Protein AF-A0A932Y8N2-F1 (afdb_monomer)

Foldseek 3Di:
DDDDDDDDDDDDDDDDDDPPDDPPPPPPPFDPFAKAKEKAAKAAFDQLQDDPNFRQARIFGADALAAPGTEGEPDVVQVVVSVVRHRFIKIFIFTKGKDALVNRCVSRVPDPSSPPDPDRIHIGGHTPDMDTDDQKAKAFDQFDALVAKGKIKIKGFAAAQAKFAFKWKFKDKPPDPDTQDIDTDIGGGRDIDMDIDIGDPPDCVVLQDAWIWMWMWIWTDDRRYIYTYTDTQWTAHNVSGTDGDDD

pLDDT: mean 77.38, std 19.34, range [29.89, 97.12]

Nearest PDB structures (foldseek):
  4kty-assembly2_B  TM=5.211E-01  e=8.694E-03  Homo sapiens
  1f13-assembly1_A  TM=5.441E-01  e=1.409E-02  Homo sapiens
  1ex0-assembly1_A  TM=4.920E-01  e=8.240E-03  Homo sapiens
  1ggt-assembly1_B  TM=4.849E-01  e=1.077E-02  Homo sapiens
  5mhm-assembly1_A  TM=4.877E-01  e=2.409E-02  Homo sapiens

Sequence (247 aa):
MKIKTIFTLFLGILLLNSPFSLPQEATTSLAPPIPITVIGRLKLGDPNIIHQETKISEFSLEGSCNSFNNLYTSNEKIKAQLLSLLGKQVLISGIQKELTLDEVRRGNPGSECLKYLSNIMFSYIEVKKVQPTTFYRVVIPQKVTWNGPIKIRLVLKNPLPRSIRKLQINITSKFYVYSVYKKEINLPARKQTTLPILLELNDPSYAKTDGTSLHISMVGSGKNFQISFHDEIASYSRFGTLKPPKK

Mean predicted aligned error: 11.71 Å

Radius of gyration: 27.83 Å; Cα contacts (8 Å, |Δi|>4): 510; chains: 1; bounding box: 48×81×89 Å

Solvent-accessible surface area (backbone atoms only — not comparable to full-atom values): 14199 Å² total; per-residue (Å²): 135,85,83,88,84,80,89,82,90,84,90,78,91,75,88,76,90,63,88,80,71,69,80,71,77,77,75,74,75,71,72,75,79,41,60,34,36,39,35,25,31,32,38,76,35,56,71,62,42,38,57,93,93,36,54,40,15,51,29,18,38,33,57,73,78,48,62,68,31,25,30,25,63,94,46,67,70,58,48,55,49,52,64,76,37,56,78,32,40,31,40,36,34,27,33,46,45,76,42,50,33,67,61,50,39,71,65,20,79,84,36,70,59,62,71,77,54,87,56,71,58,39,32,30,28,45,54,76,44,78,41,86,50,68,51,63,46,80,48,71,55,86,72,49,60,73,93,47,67,46,64,36,37,42,39,36,33,39,87,41,94,52,58,46,56,63,33,36,40,36,31,36,35,81,85,43,97,55,65,54,37,77,48,72,42,72,45,52,43,66,36,75,49,76,42,84,43,72,36,62,67,93,56,70,84,70,71,75,55,77,69,47,31,37,31,39,35,36,45,30,62,56,94,53,35,41,35,37,38,54,42,72,63,26,32,38,44,89,84,58,38,55,35,71,54,87,128

Secondary structure (DSSP, 8-state):
------------------------------PPPEEEEEEEEEEE--TT-EETTEETTSEEESSSS-TT-EEE-S-HHHHHHHHHTTTSEEEEEEEEEEEEHHHHHHH-TT-HHHHT---SEEEEEEEEEEEE---EEEE--S---TTS-EEEEEEEE--SSSPEEEEEEEEEETTEEEEEEEEEEEE-TT-EEEEEEEE----GGGGGSTT-EEEEEEEEEETTEEEEEEEEEEEE-TTS-EEPPP-

Structure (mmCIF, N/CA/C/O backbone):
data_AF-A0A932Y8N2-F1
#
_entry.id   AF-A0A932Y8N2-F1
#
loop_
_atom_site.group_PDB
_atom_site.id
_atom_site.type_symbol
_atom_site.label_atom_id
_atom_site.label_alt_id
_atom_site.label_comp_id
_atom_site.label_asym_id
_atom_site.label_entity_id
_atom_site.label_seq_id
_atom_site.pdbx_PDB_ins_code
_atom_site.Cartn_x
_atom_site.Cartn_y
_atom_site.Cartn_z
_atom_site.occupancy
_atom_site.B_iso_or_equiv
_atom_site.auth_seq_id
_atom_site.auth_comp_id
_atom_site.auth_asym_id
_atom_site.auth_atom_id
_atom_site.pdbx_PDB_model_num
ATOM 1 N N . MET A 1 1 ? 9.615 66.678 68.625 1.00 34.94 1 MET A N 1
ATOM 2 C CA . MET A 1 1 ? 9.012 66.915 67.295 1.00 34.94 1 MET A CA 1
ATOM 3 C C . MET A 1 1 ? 8.905 65.568 66.580 1.00 34.94 1 MET A C 1
ATOM 5 O O . MET A 1 1 ? 9.935 64.931 66.456 1.00 34.94 1 MET A O 1
ATOM 9 N N . LYS A 1 2 ? 7.676 65.159 66.201 1.00 36.34 2 LYS A N 1
ATOM 10 C CA . LYS A 1 2 ? 7.256 64.028 65.321 1.00 36.34 2 LYS A CA 1
ATOM 11 C C . LYS A 1 2 ? 7.742 62.601 65.708 1.00 36.34 2 LYS A C 1
ATOM 13 O O . LYS A 1 2 ? 8.917 62.304 65.594 1.00 36.34 2 LYS A O 1
ATOM 18 N N . ILE A 1 3 ? 6.905 61.793 66.390 1.00 37.47 3 ILE A N 1
ATOM 19 C CA . ILE A 1 3 ? 5.930 60.775 65.871 1.00 37.47 3 ILE A CA 1
ATOM 20 C C . ILE A 1 3 ? 6.673 59.540 65.315 1.00 37.47 3 ILE A C 1
ATOM 22 O O . ILE A 1 3 ? 7.391 59.672 64.334 1.00 37.47 3 ILE A O 1
ATOM 26 N N . LYS A 1 4 ? 6.718 58.416 66.062 1.00 29.89 4 LYS A N 1
ATOM 27 C CA . LYS A 1 4 ? 5.813 57.224 66.019 1.00 29.89 4 LYS A CA 1
ATOM 28 C C . LYS A 1 4 ? 5.795 56.580 64.610 1.00 29.89 4 LYS A C 1
ATOM 30 O O . LYS A 1 4 ? 5.705 57.279 63.618 1.00 29.89 4 LYS A O 1
ATOM 35 N N . THR A 1 5 ? 5.892 55.263 64.435 1.00 37.78 5 THR A N 1
ATOM 36 C CA . THR A 1 5 ? 4.945 54.277 64.968 1.00 37.78 5 THR A CA 1
ATOM 37 C C . THR A 1 5 ? 5.508 52.861 64.815 1.00 37.78 5 THR A C 1
ATOM 39 O O . THR A 1 5 ? 6.115 52.523 63.803 1.00 37.78 5 THR A O 1
ATOM 42 N N . ILE A 1 6 ? 5.264 52.057 65.846 1.00 42.53 6 ILE A N 1
ATOM 43 C CA . ILE A 1 6 ? 5.515 50.622 65.950 1.00 42.53 6 ILE A CA 1
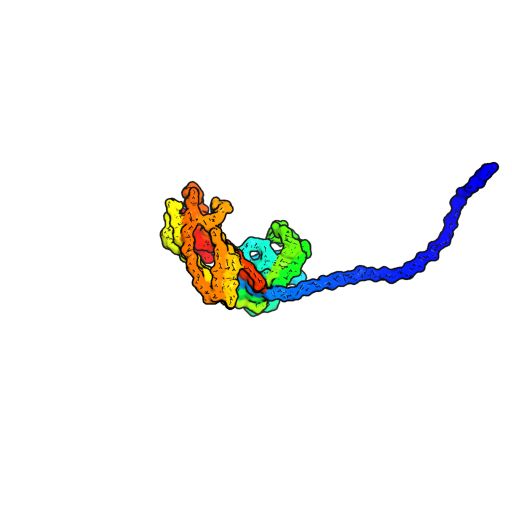ATOM 44 C C . ILE A 1 6 ? 4.346 49.840 65.329 1.00 42.53 6 ILE A C 1
ATOM 46 O O . ILE A 1 6 ? 3.186 50.215 65.475 1.00 42.53 6 ILE A O 1
ATOM 50 N N . PHE A 1 7 ? 4.703 48.737 64.673 1.00 35.62 7 PHE A N 1
ATOM 51 C CA . PHE A 1 7 ? 3.929 47.519 64.407 1.00 35.62 7 PHE A CA 1
ATOM 52 C C . PHE A 1 7 ? 2.748 47.255 65.359 1.00 35.62 7 PHE A C 1
ATOM 54 O O . PHE A 1 7 ? 2.977 47.099 66.553 1.00 35.62 7 PHE A O 1
ATOM 61 N N . THR A 1 8 ? 1.542 46.979 64.846 1.00 35.84 8 THR A N 1
ATOM 62 C CA . THR A 1 8 ? 0.806 45.769 65.269 1.00 35.84 8 THR A CA 1
ATOM 63 C C . THR A 1 8 ? -0.245 45.316 64.250 1.00 35.84 8 THR A C 1
ATOM 65 O O . THR A 1 8 ? -1.031 46.091 63.717 1.00 35.84 8 THR A O 1
ATOM 68 N N . LEU A 1 9 ? -0.187 44.006 64.039 1.00 33.56 9 LEU A N 1
ATOM 69 C CA . LEU A 1 9 ? -1.107 43.023 63.476 1.00 33.56 9 LEU A CA 1
ATOM 70 C C . LEU A 1 9 ? -2.573 43.173 63.950 1.00 33.56 9 LEU A C 1
ATOM 72 O O . LEU A 1 9 ? -2.783 43.337 65.147 1.00 33.56 9 LEU A O 1
ATOM 76 N N . PHE A 1 10 ? -3.565 43.025 63.057 1.00 33.34 10 PHE A N 1
ATOM 77 C CA . PHE A 1 10 ? -4.525 41.897 63.043 1.00 33.34 10 PHE A CA 1
ATOM 78 C C . PHE A 1 10 ? -5.702 42.081 62.05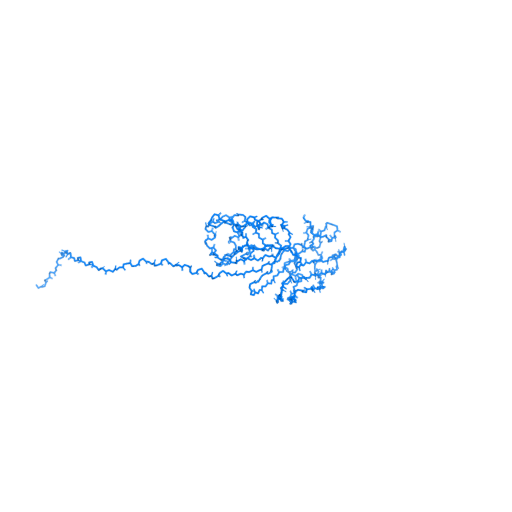6 1.00 33.34 10 PHE A C 1
ATOM 80 O O . PHE A 1 10 ? -6.291 43.148 61.951 1.00 33.34 10 PHE A O 1
ATOM 87 N N . LEU A 1 11 ? -6.052 40.944 61.438 1.00 32.25 11 LEU A N 1
ATOM 88 C CA . LEU A 1 11 ? -7.381 40.452 61.042 1.00 32.25 11 LEU A CA 1
ATOM 89 C C . LEU A 1 11 ? -8.264 41.265 60.074 1.00 32.25 11 LEU A C 1
ATOM 91 O O . LEU A 1 11 ? -8.886 42.260 60.424 1.00 32.25 11 LEU A O 1
ATOM 95 N N . GLY A 1 12 ? -8.463 40.686 58.890 1.00 30.09 12 GLY A N 1
ATOM 96 C CA . GLY A 1 12 ? -9.544 41.027 57.971 1.00 30.09 12 GLY A CA 1
ATOM 97 C C . GLY A 1 12 ? -9.818 39.863 57.026 1.00 30.09 12 GLY A C 1
ATOM 98 O O . GLY A 1 12 ? -9.272 39.806 55.930 1.00 30.09 12 GLY A O 1
ATOM 99 N N . ILE A 1 13 ? -10.627 38.909 57.488 1.00 42.84 13 ILE A N 1
ATOM 100 C CA . ILE A 1 13 ? -11.236 37.859 56.666 1.00 42.84 13 ILE A CA 1
ATOM 101 C C . ILE A 1 13 ? -12.169 38.543 55.663 1.00 42.84 13 ILE A C 1
ATOM 103 O O . ILE A 1 13 ? -13.119 39.209 56.064 1.00 42.84 13 ILE A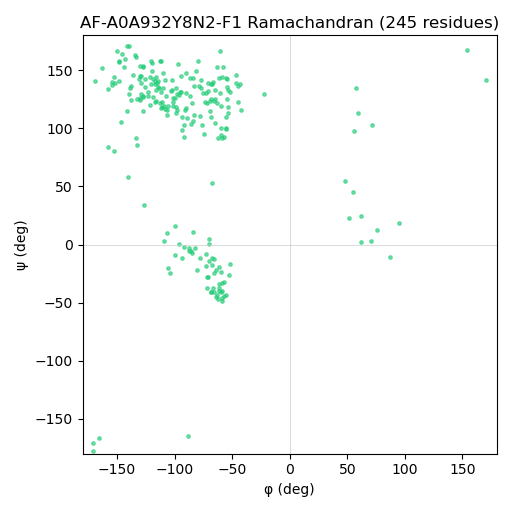 O 1
ATOM 107 N N . LEU A 1 14 ? -11.931 38.340 54.369 1.00 37.59 14 LEU A N 1
ATOM 108 C CA . LEU A 1 14 ? -12.915 38.595 53.319 1.00 37.59 14 LEU A CA 1
ATOM 109 C C . LEU A 1 14 ? -12.925 37.395 52.373 1.00 37.59 14 LEU A C 1
ATOM 111 O O . LEU A 1 14 ? -12.142 37.280 51.434 1.00 37.59 14 LEU A O 1
ATOM 115 N N . LEU A 1 15 ? -13.826 36.470 52.706 1.00 37.41 15 LEU A N 1
ATOM 116 C CA . LEU A 1 15 ? -14.337 35.420 51.839 1.00 37.41 15 LEU A CA 1
ATOM 117 C C . LEU A 1 15 ? -15.013 36.082 50.632 1.00 37.41 15 LEU A C 1
ATOM 119 O O . LEU A 1 15 ? -16.149 36.544 50.720 1.00 37.41 15 LEU A O 1
ATOM 123 N N . LEU A 1 16 ? -14.312 36.128 49.503 1.00 39.03 16 LEU A N 1
ATOM 124 C CA . LEU A 1 16 ? -14.936 36.355 48.207 1.00 39.03 16 LEU A CA 1
ATOM 125 C C . LEU A 1 16 ? -15.412 35.004 47.674 1.00 39.03 16 LEU A C 1
ATOM 127 O O . LEU A 1 16 ? -14.628 34.180 47.212 1.00 39.03 16 LEU A O 1
ATOM 131 N N . ASN A 1 17 ? -16.725 34.806 47.773 1.00 40.25 17 ASN A N 1
ATOM 132 C CA . ASN A 1 17 ? -17.484 33.820 47.019 1.00 40.25 17 ASN A CA 1
ATOM 133 C C . ASN A 1 17 ? -17.317 34.095 45.519 1.00 40.25 17 ASN A C 1
ATOM 135 O O . ASN A 1 17 ? -18.086 34.849 44.926 1.00 40.25 17 ASN A O 1
ATOM 139 N N . SER A 1 18 ? -16.326 33.474 44.894 1.00 41.81 18 SER A N 1
ATOM 140 C CA . SER A 1 18 ? -16.331 33.226 43.459 1.00 41.81 18 SER A CA 1
ATOM 141 C C . SER A 1 18 ? -16.485 31.718 43.259 1.00 41.81 18 SER A C 1
ATOM 143 O O . SER A 1 18 ? -15.685 30.950 43.797 1.00 41.81 18 SER A O 1
ATOM 145 N N . PRO A 1 19 ? -17.513 31.241 42.532 1.00 39.59 19 PRO A N 1
ATOM 146 C CA . PRO A 1 19 ? -17.545 29.847 42.135 1.00 39.59 19 PRO A CA 1
ATOM 147 C C . PRO A 1 19 ? -16.366 29.631 41.190 1.00 39.59 19 PRO A C 1
ATOM 149 O O . PRO A 1 19 ? -16.375 30.063 40.035 1.00 39.59 19 PRO A O 1
ATOM 152 N N . PHE A 1 20 ? -15.326 28.992 41.718 1.00 39.47 20 PHE A N 1
ATOM 153 C CA . PHE A 1 20 ? -14.233 28.441 40.941 1.00 39.47 20 PHE A CA 1
ATOM 154 C C . PHE A 1 20 ? -14.850 27.367 40.044 1.00 39.47 20 PHE A C 1
ATOM 156 O O . PHE A 1 20 ? -15.060 26.225 40.448 1.00 39.47 20 PHE A O 1
ATOM 163 N N . SER A 1 21 ? -15.250 27.773 38.842 1.00 41.31 21 SER A N 1
ATOM 164 C CA . SER A 1 21 ? -15.656 26.836 37.809 1.00 41.31 21 SER A CA 1
ATOM 165 C C . SER A 1 21 ? -14.385 26.106 37.406 1.00 41.31 21 SER A C 1
ATOM 167 O O . SER A 1 21 ? -13.473 26.715 36.845 1.00 41.31 21 SER A O 1
ATOM 169 N N . LEU A 1 22 ? -14.300 24.822 37.764 1.00 41.53 22 LEU A N 1
ATOM 170 C CA . LEU A 1 22 ? -13.319 23.905 37.194 1.00 41.53 22 LEU A CA 1
ATOM 171 C C . LEU A 1 22 ? -13.299 24.128 35.674 1.00 41.53 22 LEU A C 1
ATOM 173 O O . LEU A 1 22 ? -14.379 24.283 35.092 1.00 41.53 22 LEU A O 1
ATOM 177 N N . PRO A 1 23 ? -12.122 24.179 35.023 1.00 39.00 23 PRO A N 1
ATOM 178 C CA . PRO A 1 23 ? -12.085 24.228 33.572 1.00 39.00 23 PRO A CA 1
ATOM 179 C C . PRO A 1 23 ? -12.916 23.052 33.066 1.00 39.00 23 PRO A C 1
ATOM 181 O O . PRO A 1 23 ? -12.625 21.903 33.403 1.00 39.00 23 PRO A O 1
ATOM 184 N N . GLN A 1 24 ? -13.991 23.365 32.334 1.00 39.47 24 GLN A N 1
ATOM 185 C CA . GLN A 1 24 ? -14.768 22.378 31.600 1.00 39.47 24 GLN A CA 1
ATOM 186 C C . GLN A 1 24 ? -13.764 21.479 30.894 1.00 39.47 24 GLN A C 1
ATOM 188 O O . GLN A 1 24 ? -12.915 21.982 30.150 1.00 39.47 24 GLN A O 1
ATOM 193 N N . GLU A 1 25 ? -13.837 20.174 31.169 1.00 40.97 25 GLU A N 1
ATOM 194 C CA . GLU A 1 25 ? -13.205 19.174 30.327 1.00 40.97 25 GLU A CA 1
ATOM 195 C C . GLU A 1 25 ? -13.492 19.597 28.896 1.00 40.97 25 GLU A C 1
ATOM 197 O O . GLU A 1 25 ? -14.653 19.713 28.493 1.00 40.97 25 GLU A O 1
ATOM 202 N N . ALA A 1 26 ? -12.433 19.935 28.163 1.00 36.50 26 ALA A N 1
ATOM 203 C CA . ALA A 1 26 ? -12.537 20.147 26.744 1.00 36.50 26 ALA A CA 1
ATOM 204 C C . ALA A 1 26 ? -13.030 18.814 26.191 1.00 36.50 26 ALA A C 1
ATOM 206 O O . ALA A 1 26 ? -12.240 17.896 25.969 1.00 36.50 26 ALA A O 1
ATOM 207 N N . THR A 1 27 ? -14.349 18.686 26.031 1.00 36.53 27 THR A N 1
ATOM 208 C CA . THR A 1 27 ? -14.963 17.665 25.205 1.00 36.53 27 THR A CA 1
ATOM 209 C C . THR A 1 27 ? -14.309 17.859 23.861 1.00 36.53 27 THR A C 1
ATOM 211 O O . THR A 1 27 ? -14.607 18.807 23.132 1.00 36.53 27 THR A O 1
ATOM 214 N N . THR A 1 28 ? -13.317 17.015 23.605 1.00 40.78 28 THR A N 1
ATOM 215 C CA . THR A 1 28 ? -12.648 16.882 22.331 1.00 40.78 28 THR A CA 1
ATOM 216 C C . THR A 1 28 ? -13.777 16.602 21.366 1.00 40.78 28 THR A C 1
ATOM 218 O O . THR A 1 28 ? -14.346 15.514 21.348 1.00 40.78 28 THR A O 1
ATOM 221 N N . SER A 1 29 ? -14.189 17.642 20.643 1.00 36.44 29 SER A N 1
ATOM 222 C CA . SER A 1 29 ? -15.102 17.533 19.521 1.00 36.44 29 SER A CA 1
ATOM 223 C C . SER A 1 29 ? -14.431 16.568 18.554 1.00 36.44 29 SER A C 1
ATOM 225 O O . SER A 1 29 ? -13.571 16.974 17.772 1.00 36.44 29 SER A O 1
ATOM 227 N N . LEU A 1 30 ? -14.760 15.281 18.679 1.00 54.56 30 LEU A N 1
ATOM 228 C CA . LEU A 1 30 ? -14.283 14.221 17.812 1.00 54.56 30 LEU A CA 1
ATOM 229 C C . LEU A 1 30 ? -14.657 14.651 16.402 1.00 54.56 30 LEU A C 1
ATOM 231 O O . LEU A 1 30 ? -15.840 14.726 16.061 1.00 54.56 30 LEU A O 1
ATOM 235 N N . ALA A 1 31 ? -13.646 15.010 15.611 1.00 58.47 31 ALA A N 1
ATOM 236 C CA . ALA A 1 31 ? -13.833 15.306 14.205 1.00 58.47 31 ALA A CA 1
ATOM 237 C C . ALA A 1 31 ? -14.692 14.188 13.586 1.00 58.47 31 ALA A C 1
ATOM 239 O O . ALA A 1 31 ? -14.520 13.015 13.946 1.00 58.47 31 ALA A O 1
ATOM 240 N N . PRO A 1 32 ? -15.650 14.525 12.706 1.00 67.88 32 PRO A N 1
ATOM 241 C CA . PRO A 1 32 ? -16.559 13.534 12.156 1.00 67.88 32 PRO A CA 1
ATOM 242 C C . PRO A 1 32 ? -15.759 12.390 11.518 1.00 67.88 32 PRO A C 1
ATOM 244 O O . PRO A 1 32 ? -14.723 12.649 10.897 1.00 67.88 32 PRO A O 1
ATOM 247 N N . PRO A 1 33 ? -16.217 11.132 11.648 1.00 77.38 33 PRO A N 1
ATOM 248 C CA . PRO A 1 33 ? -15.509 9.983 11.102 1.00 77.38 33 PRO A CA 1
ATOM 249 C C . PRO A 1 33 ? -15.249 10.197 9.611 1.00 77.38 33 PRO A C 1
ATOM 251 O O . PRO A 1 33 ? -16.178 10.445 8.843 1.00 77.38 33 PRO A O 1
ATOM 254 N N . ILE A 1 34 ? -13.985 10.101 9.198 1.00 86.31 34 ILE A N 1
ATOM 255 C CA . ILE A 1 34 ? -13.580 10.355 7.815 1.00 86.31 34 ILE A CA 1
ATOM 256 C C . ILE A 1 34 ? -13.614 9.016 7.068 1.00 86.31 34 ILE A C 1
ATOM 258 O O . ILE A 1 34 ? -12.711 8.194 7.250 1.00 86.31 34 ILE A O 1
ATOM 262 N N . PRO A 1 35 ? -14.637 8.730 6.238 1.00 92.44 35 PRO A N 1
ATOM 263 C CA . PRO A 1 35 ? -14.639 7.509 5.449 1.00 92.44 35 PRO A CA 1
ATOM 264 C C . PRO A 1 35 ? -13.487 7.562 4.448 1.00 92.44 35 PRO A C 1
ATOM 266 O O . PRO A 1 35 ? -13.317 8.551 3.733 1.00 92.44 35 PRO A O 1
ATOM 269 N N . ILE A 1 36 ? -12.720 6.483 4.354 1.00 92.69 36 ILE A N 1
ATOM 270 C CA . ILE A 1 36 ? -11.577 6.395 3.448 1.00 92.69 36 ILE A CA 1
ATOM 271 C C . ILE A 1 36 ? -11.550 5.051 2.731 1.00 92.69 36 ILE A C 1
ATOM 273 O O . ILE A 1 36 ? -11.938 4.013 3.269 1.00 92.69 36 ILE A O 1
ATOM 277 N N . THR A 1 37 ? -11.096 5.074 1.479 1.00 93.25 37 THR A N 1
ATOM 278 C CA . THR A 1 37 ? -10.709 3.868 0.743 1.00 93.25 37 THR A CA 1
ATOM 279 C C . THR A 1 37 ? -9.229 3.916 0.413 1.00 93.25 37 THR A C 1
ATOM 281 O O . THR A 1 37 ? -8.779 4.841 -0.259 1.00 93.25 37 THR A O 1
ATOM 284 N N . VAL A 1 38 ? -8.478 2.911 0.839 1.00 92.81 38 VAL A N 1
ATOM 285 C CA . VAL A 1 38 ? -7.044 2.813 0.578 1.00 92.81 38 VAL A CA 1
ATOM 286 C C . VAL A 1 38 ? -6.726 1.600 -0.282 1.00 92.81 38 VAL A C 1
ATOM 288 O O . VAL A 1 38 ? -7.376 0.558 -0.186 1.00 92.81 38 VAL A O 1
ATOM 291 N N . ILE A 1 39 ? -5.740 1.753 -1.158 1.00 93.81 39 ILE A N 1
ATOM 292 C CA . ILE A 1 39 ? -5.225 0.683 -2.008 1.00 93.81 39 ILE A CA 1
ATOM 293 C C . ILE A 1 39 ? -3.729 0.552 -1.740 1.00 93.81 39 ILE A C 1
ATOM 295 O O . ILE A 1 39 ? -2.997 1.537 -1.834 1.00 93.81 39 ILE A O 1
ATOM 299 N N . GLY A 1 40 ? -3.281 -0.660 -1.437 1.00 93.19 40 GLY A N 1
ATOM 300 C CA . GLY A 1 40 ? -1.875 -0.949 -1.172 1.00 93.19 40 GLY A CA 1
ATOM 301 C C . GLY A 1 40 ? -1.615 -2.445 -1.082 1.00 93.19 40 GLY A C 1
ATOM 302 O O . GLY A 1 40 ? -2.531 -3.252 -1.279 1.00 93.19 40 GLY A O 1
ATOM 303 N N . ARG A 1 41 ? -0.372 -2.834 -0.795 1.00 92.62 41 ARG A N 1
ATOM 304 C CA . ARG A 1 41 ? -0.044 -4.223 -0.455 1.00 92.62 41 ARG A CA 1
ATOM 305 C C . ARG A 1 41 ? -0.158 -4.427 1.045 1.00 92.62 41 ARG A C 1
ATOM 307 O O . ARG A 1 41 ? 0.377 -3.638 1.809 1.00 92.62 41 ARG A O 1
ATOM 314 N N . LEU A 1 42 ? -0.860 -5.469 1.467 1.00 93.50 42 LEU A N 1
ATOM 315 C CA . LEU A 1 42 ? -1.045 -5.761 2.882 1.00 93.50 42 LEU A CA 1
ATOM 316 C C . LEU A 1 42 ? 0.197 -6.440 3.470 1.00 93.50 42 LEU A C 1
ATOM 318 O O . LEU A 1 42 ? 0.723 -7.384 2.879 1.00 93.50 42 LEU A O 1
ATOM 322 N N . LYS A 1 43 ? 0.619 -6.014 4.657 1.00 91.62 43 LYS A N 1
ATOM 323 C CA . LYS A 1 43 ? 1.672 -6.638 5.465 1.00 91.62 43 LYS A CA 1
ATOM 324 C C . LYS A 1 43 ? 1.278 -6.635 6.947 1.00 91.62 43 LYS A C 1
ATOM 326 O O . LYS A 1 43 ? 0.294 -6.002 7.337 1.00 91.62 43 LYS A O 1
ATOM 331 N N . LEU A 1 44 ? 2.053 -7.333 7.771 1.00 90.31 44 LEU A N 1
ATOM 332 C CA . LEU A 1 44 ? 1.986 -7.154 9.222 1.00 90.31 44 LEU A CA 1
ATOM 333 C C . LEU A 1 44 ? 2.490 -5.746 9.575 1.00 90.31 44 LEU A C 1
ATOM 335 O O . LEU A 1 44 ? 3.409 -5.236 8.928 1.00 90.31 44 LEU A O 1
ATOM 339 N N . GLY A 1 45 ? 1.828 -5.083 10.521 1.00 85.88 45 GLY A N 1
ATOM 340 C CA . GLY A 1 45 ? 2.257 -3.775 11.023 1.00 85.88 45 GLY A CA 1
ATOM 341 C C . GLY A 1 45 ? 3.233 -3.891 12.193 1.00 85.88 45 GLY A C 1
ATOM 342 O O . GLY A 1 45 ? 3.817 -4.953 12.411 1.00 85.88 45 GLY A O 1
ATOM 343 N N . ASP A 1 46 ? 3.436 -2.787 12.915 1.00 82.88 46 ASP A N 1
ATOM 344 C CA . ASP A 1 46 ? 4.218 -2.790 14.155 1.00 82.88 46 ASP A CA 1
ATOM 345 C C . ASP A 1 46 ? 3.294 -3.210 15.312 1.00 82.88 46 ASP A C 1
ATOM 347 O O . ASP A 1 46 ? 2.454 -2.415 15.751 1.00 82.88 46 ASP A O 1
ATOM 351 N N . PRO A 1 47 ? 3.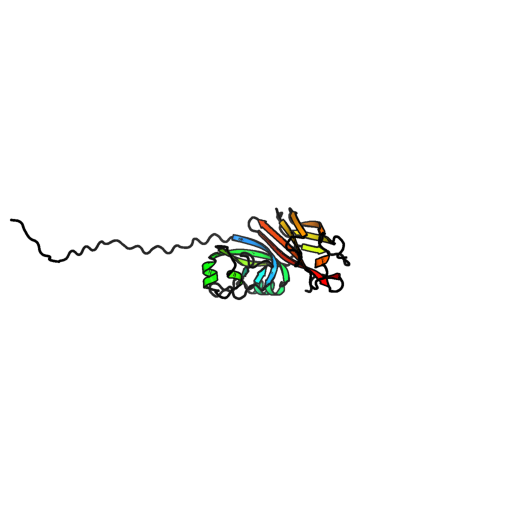420 -4.445 15.837 1.00 74.12 47 PRO A N 1
ATOM 352 C CA . PRO A 1 47 ? 2.517 -4.944 16.869 1.00 74.12 47 PRO A CA 1
ATOM 353 C C . PRO A 1 47 ? 2.640 -4.177 18.191 1.00 74.12 47 PRO A C 1
ATOM 355 O O . PRO A 1 47 ? 1.783 -4.346 19.059 1.00 74.12 47 PRO A O 1
ATOM 358 N N . ASN A 1 48 ? 3.680 -3.352 18.349 1.00 80.38 48 ASN A N 1
ATOM 359 C CA . ASN A 1 48 ? 3.927 -2.570 19.554 1.00 80.38 48 ASN A CA 1
ATOM 360 C C . ASN A 1 48 ? 3.132 -1.268 19.603 1.00 80.38 48 ASN A C 1
ATOM 362 O O . ASN A 1 48 ? 3.264 -0.557 20.587 1.00 80.38 48 ASN A O 1
ATOM 366 N N . ILE A 1 49 ? 2.353 -0.918 18.573 1.00 87.12 49 ILE A N 1
ATOM 367 C CA . ILE A 1 49 ? 1.517 0.288 18.596 1.00 87.12 49 ILE A CA 1
ATOM 368 C C . ILE A 1 49 ? 0.112 -0.081 19.084 1.00 87.12 49 ILE A C 1
ATOM 370 O O . ILE A 1 49 ? -0.741 -0.564 18.329 1.00 87.12 49 ILE A O 1
ATOM 374 N N . ILE A 1 50 ? -0.115 0.174 20.369 1.00 87.00 50 ILE A N 1
ATOM 375 C CA . ILE A 1 50 ? -1.338 -0.095 21.118 1.00 87.00 50 ILE A CA 1
ATOM 376 C C . ILE A 1 50 ? -1.936 1.233 21.600 1.00 87.00 50 ILE A C 1
ATOM 378 O O . ILE A 1 50 ? -1.230 2.150 22.013 1.00 87.00 50 ILE A O 1
ATOM 382 N N . HIS A 1 51 ? -3.257 1.356 21.560 1.00 87.31 51 HIS A N 1
ATOM 383 C CA . HIS A 1 51 ? -3.980 2.490 22.128 1.00 87.31 51 HIS A CA 1
ATOM 384 C C . HIS A 1 51 ? -5.224 1.970 22.843 1.00 87.31 51 HIS A C 1
ATOM 386 O O . HIS A 1 51 ? -5.999 1.247 22.226 1.00 87.31 51 HIS A O 1
ATOM 392 N N . GLN A 1 52 ? -5.397 2.297 24.130 1.00 85.62 52 GLN A N 1
ATOM 393 C CA . GLN A 1 52 ? -6.502 1.779 24.957 1.00 85.62 52 GLN A CA 1
ATOM 394 C C . GLN A 1 52 ? -6.645 0.247 24.825 1.00 85.62 52 GLN A C 1
ATOM 396 O O . GLN A 1 52 ? -7.677 -0.258 24.392 1.00 85.62 52 GLN A O 1
ATOM 401 N N . GLU A 1 53 ? -5.547 -0.482 25.074 1.00 83.50 53 GLU A N 1
ATOM 402 C CA . GLU A 1 53 ? -5.453 -1.956 24.966 1.00 83.50 53 GLU A CA 1
ATOM 403 C C . GLU A 1 53 ? -5.694 -2.535 23.557 1.00 83.50 53 GLU A C 1
ATOM 405 O O . GLU A 1 53 ? -5.608 -3.742 23.331 1.00 83.50 53 GLU A O 1
ATOM 410 N N . THR A 1 54 ? -5.918 -1.675 22.566 1.00 84.12 54 THR A N 1
ATOM 411 C CA . THR A 1 54 ? -6.239 -2.060 21.197 1.00 84.12 54 THR A CA 1
ATOM 412 C C . THR A 1 54 ? -5.006 -1.978 20.304 1.00 84.12 54 THR A C 1
ATOM 414 O O . THR A 1 54 ? -4.375 -0.926 20.198 1.00 84.12 54 THR A O 1
ATOM 417 N N . LYS A 1 55 ? -4.672 -3.067 19.600 1.00 86.62 55 LYS A N 1
ATOM 418 C CA . LYS A 1 55 ? -3.574 -3.100 18.618 1.00 86.62 55 LYS A CA 1
ATOM 419 C C . LYS A 1 55 ? -3.979 -2.371 17.334 1.00 86.62 55 LYS A C 1
ATOM 421 O O . LYS A 1 55 ? -4.598 -2.957 16.448 1.00 86.62 55 LYS A O 1
ATOM 426 N N . ILE A 1 56 ? -3.629 -1.090 17.222 1.00 87.56 56 ILE A N 1
ATOM 427 C CA . ILE A 1 56 ? -4.044 -0.243 16.089 1.00 87.56 56 ILE A CA 1
ATOM 428 C C . ILE A 1 56 ? -3.129 -0.344 14.854 1.00 87.56 56 ILE A C 1
ATOM 430 O O . ILE A 1 56 ? -3.459 0.203 13.802 1.00 87.56 56 ILE A O 1
ATOM 434 N N . SER A 1 57 ? -1.998 -1.050 14.968 1.00 86.12 57 SER A N 1
ATOM 435 C CA . SER A 1 57 ? -1.060 -1.349 13.870 1.00 86.12 57 SER A CA 1
ATOM 436 C C . SER A 1 57 ? -0.769 -2.854 13.752 1.00 86.12 57 SER A C 1
ATOM 438 O O . SER A 1 57 ? 0.326 -3.273 13.400 1.00 86.12 57 SER A O 1
ATOM 440 N N . GLU A 1 58 ? -1.746 -3.720 14.042 1.00 87.44 58 GLU A N 1
ATOM 441 C CA . GLU A 1 58 ? -1.563 -5.168 13.824 1.00 87.44 58 GLU A CA 1
ATOM 442 C C . GLU A 1 58 ? -1.318 -5.488 12.337 1.00 87.44 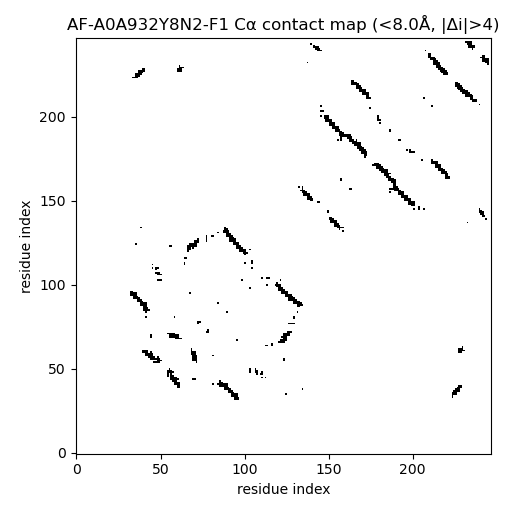58 GLU A C 1
ATOM 444 O O . GLU A 1 58 ? -0.479 -6.322 11.989 1.00 87.44 58 GLU A O 1
ATOM 449 N N . PHE A 1 59 ? -1.995 -4.764 11.444 1.00 92.25 59 PHE A N 1
ATOM 450 C CA . PHE A 1 59 ? -1.765 -4.824 10.005 1.00 92.25 59 PHE A CA 1
ATOM 451 C C . PHE A 1 59 ? -1.349 -3.456 9.482 1.00 92.25 59 PHE A C 1
ATOM 453 O O . PHE A 1 59 ? -1.698 -2.416 10.048 1.00 92.25 59 PHE A O 1
ATOM 460 N N . SER A 1 60 ? -0.648 -3.452 8.352 1.00 90.94 60 SER A N 1
ATOM 461 C CA . SER A 1 60 ? -0.356 -2.216 7.645 1.00 90.94 60 SER A CA 1
ATOM 462 C C . SER A 1 60 ? -0.329 -2.374 6.130 1.00 90.94 60 SER A C 1
ATOM 464 O O . SER A 1 60 ? -0.262 -3.483 5.597 1.00 90.94 60 SER A O 1
ATOM 466 N N . LEU A 1 61 ? -0.399 -1.252 5.420 1.00 88.81 61 LEU A N 1
ATOM 467 C CA . LEU A 1 61 ? -0.078 -1.198 4.000 1.00 88.81 61 LEU A CA 1
ATOM 468 C C . LEU A 1 61 ? 1.422 -0.969 3.786 1.00 88.81 61 LEU A C 1
ATOM 470 O O . LEU A 1 61 ? 2.081 -0.256 4.544 1.00 88.81 61 LEU A O 1
ATOM 474 N N . GLU A 1 62 ? 1.974 -1.601 2.753 1.00 77.31 62 GLU A N 1
ATOM 475 C CA . GLU A 1 62 ? 3.370 -1.472 2.355 1.00 77.31 62 GLU A CA 1
ATOM 476 C C . GLU A 1 62 ? 3.700 -0.016 1.983 1.00 77.31 62 GLU A C 1
ATOM 478 O O . GLU A 1 62 ? 2.969 0.670 1.263 1.00 77.31 62 GLU A O 1
ATOM 483 N N . GLY A 1 63 ? 4.790 0.473 2.563 1.00 64.31 63 GLY A N 1
ATOM 484 C CA . GLY A 1 63 ? 5.126 1.886 2.672 1.00 64.31 63 GLY A CA 1
ATOM 485 C C . GLY A 1 63 ? 6.027 2.120 3.884 1.00 64.31 63 GLY A C 1
ATOM 486 O O . GLY A 1 63 ? 6.196 1.224 4.726 1.00 64.31 63 GLY A O 1
ATOM 487 N N . SER A 1 64 ? 6.616 3.315 3.961 1.00 53.50 64 SER A N 1
ATOM 488 C CA . SER A 1 64 ? 7.327 3.782 5.153 1.00 53.50 64 SER A CA 1
ATOM 489 C C . SER A 1 64 ? 6.377 3.846 6.354 1.00 53.50 64 SER A C 1
ATOM 491 O O . SER A 1 64 ? 5.154 3.755 6.194 1.00 53.50 64 SER A O 1
ATOM 493 N N . CYS A 1 65 ? 6.946 3.986 7.554 1.00 54.97 65 CYS A N 1
ATOM 494 C CA . CYS A 1 65 ? 6.232 4.119 8.827 1.00 54.97 65 CYS A CA 1
ATOM 495 C C . CYS A 1 65 ? 5.450 5.439 8.926 1.00 54.97 65 CYS A C 1
ATOM 497 O O . CYS A 1 65 ? 5.622 6.211 9.854 1.00 54.97 65 CYS A O 1
ATOM 499 N N . ASN A 1 66 ? 4.617 5.732 7.934 1.00 61.19 66 ASN A N 1
ATOM 500 C CA . ASN A 1 66 ? 3.811 6.930 7.866 1.00 61.19 66 ASN A CA 1
ATOM 501 C C . ASN A 1 66 ? 2.461 6.658 8.533 1.00 61.19 66 ASN A C 1
ATOM 503 O O . ASN A 1 66 ? 1.899 5.559 8.438 1.00 61.19 66 ASN A O 1
ATOM 507 N N . SER A 1 67 ? 1.907 7.702 9.147 1.00 57.41 67 SER A N 1
ATOM 508 C CA . SER A 1 67 ? 0.474 7.805 9.411 1.00 57.41 67 SER A CA 1
ATOM 509 C C . SER A 1 67 ? -0.305 7.427 8.137 1.00 57.41 67 SER A C 1
ATOM 511 O O . SER A 1 67 ? 0.187 7.656 7.036 1.00 57.41 67 SER A O 1
ATOM 513 N N . PHE A 1 68 ? -1.479 6.802 8.267 1.00 60.22 68 PHE A N 1
ATOM 514 C CA . PHE A 1 68 ? -2.345 6.279 7.180 1.00 60.22 68 PHE A CA 1
ATOM 515 C C . PHE A 1 68 ? -2.082 4.855 6.671 1.00 60.22 68 PHE A C 1
ATOM 517 O O . PHE A 1 68 ? -2.943 4.308 5.983 1.00 60.22 68 PHE A O 1
ATOM 524 N N . ASN A 1 69 ? -0.974 4.210 7.043 1.00 80.12 69 ASN A N 1
ATOM 525 C CA . ASN A 1 69 ? -0.746 2.809 6.668 1.00 80.12 69 ASN A CA 1
ATOM 526 C C . ASN A 1 69 ? -1.204 1.810 7.733 1.00 80.12 69 ASN A C 1
ATOM 528 O O . ASN A 1 69 ? -1.278 0.630 7.424 1.00 80.12 69 ASN A O 1
ATOM 532 N N . ASN A 1 70 ? -1.521 2.257 8.950 1.00 89.62 70 ASN A N 1
ATOM 533 C CA . ASN A 1 70 ? -1.885 1.391 10.075 1.00 89.62 70 ASN A CA 1
ATOM 534 C C . ASN A 1 70 ? -3.364 1.004 10.034 1.00 89.62 70 ASN A C 1
ATOM 536 O O . ASN A 1 70 ? -4.229 1.850 9.786 1.00 89.62 70 ASN A O 1
ATOM 540 N N . LEU A 1 71 ? -3.649 -0.270 10.284 1.00 91.75 71 LEU A N 1
ATOM 541 C CA . LEU A 1 71 ? -4.975 -0.852 10.137 1.00 91.75 71 LEU A CA 1
ATOM 542 C C . LEU A 1 71 ? -5.412 -1.530 11.435 1.00 91.75 71 LEU A C 1
ATOM 544 O O . LEU A 1 71 ? -4.680 -2.324 12.028 1.00 91.75 71 LEU A O 1
ATOM 548 N N . TYR A 1 72 ? -6.662 -1.276 11.797 1.00 92.44 72 TYR A N 1
ATOM 549 C CA . TYR A 1 72 ? -7.332 -1.843 12.954 1.00 92.44 72 TYR A CA 1
ATOM 550 C C . TYR A 1 72 ? -8.695 -2.411 12.557 1.00 92.44 72 TYR A C 1
ATOM 552 O O . TYR A 1 72 ? -9.392 -1.839 11.723 1.00 92.44 72 TYR A O 1
ATOM 560 N N . THR A 1 73 ? -9.130 -3.502 13.180 1.00 93.50 73 THR A N 1
ATOM 561 C CA . THR A 1 73 ? -10.531 -3.931 13.137 1.00 93.50 73 THR A CA 1
ATOM 562 C C . THR A 1 73 ? -10.880 -4.712 14.399 1.00 93.50 73 THR A C 1
ATOM 564 O O . THR A 1 73 ? -10.091 -5.541 14.841 1.00 93.50 73 THR A O 1
ATOM 567 N N . SER A 1 74 ? -12.069 -4.476 14.957 1.00 91.19 74 SER A N 1
ATOM 568 C CA . SER A 1 74 ? -12.659 -5.309 16.017 1.00 91.19 74 SER A CA 1
ATOM 569 C C . SER A 1 74 ? -13.461 -6.493 15.466 1.00 91.19 74 SER A C 1
ATOM 571 O O . SER A 1 74 ? -14.012 -7.286 16.222 1.00 91.19 74 SER A O 1
ATOM 573 N N . ASN A 1 75 ? -13.595 -6.600 14.141 1.00 95.19 75 ASN A N 1
ATOM 574 C CA . ASN A 1 75 ? -14.393 -7.640 13.510 1.00 95.19 75 ASN A CA 1
ATOM 575 C C . ASN A 1 75 ? -13.517 -8.844 13.148 1.00 95.19 75 ASN A C 1
ATOM 577 O O . ASN A 1 75 ? -12.751 -8.793 12.184 1.00 95.19 75 ASN A O 1
ATOM 581 N N . GLU A 1 76 ? -13.702 -9.956 13.860 1.00 95.25 76 GLU A N 1
ATOM 582 C CA . GLU A 1 76 ? -12.934 -11.195 13.661 1.00 95.25 76 GLU A CA 1
ATOM 583 C C . GLU A 1 76 ? -13.013 -11.755 12.232 1.00 95.25 76 GLU A C 1
ATOM 585 O O . GLU A 1 76 ? -12.035 -12.292 11.712 1.00 95.25 76 GLU A O 1
ATOM 590 N N . LYS A 1 77 ? -14.137 -11.567 11.524 1.00 96.94 77 LYS A N 1
ATOM 591 C CA . LYS A 1 77 ? -14.248 -11.991 10.117 1.00 96.94 77 LYS A CA 1
ATOM 592 C C . LYS A 1 77 ? -13.361 -11.144 9.206 1.00 96.94 77 LYS A C 1
ATOM 594 O O . LYS A 1 77 ? -12.727 -11.681 8.301 1.00 96.94 77 LYS A O 1
ATOM 599 N N . ILE A 1 78 ? -13.301 -9.831 9.435 1.00 96.94 78 ILE A N 1
ATOM 600 C CA . ILE A 1 78 ? -12.417 -8.927 8.679 1.00 96.94 78 ILE A CA 1
ATOM 601 C C . ILE A 1 78 ? -10.958 -9.222 9.026 1.00 96.94 78 ILE A C 1
ATOM 603 O O . ILE A 1 78 ? -10.118 -9.266 8.130 1.00 96.94 78 ILE A O 1
ATOM 607 N N . LYS A 1 79 ? -10.661 -9.479 10.302 1.00 95.44 79 LYS A N 1
ATOM 608 C CA . LYS A 1 79 ? -9.326 -9.862 10.763 1.00 95.44 79 LYS A CA 1
ATOM 609 C C . LYS A 1 79 ? -8.830 -11.135 10.073 1.00 95.44 79 LYS A C 1
ATOM 611 O O . LYS A 1 79 ? -7.742 -11.133 9.498 1.00 95.44 79 LYS A O 1
ATOM 616 N N . ALA A 1 80 ? -9.655 -12.181 10.030 1.00 96.19 80 ALA A N 1
ATOM 617 C CA . ALA A 1 80 ? -9.347 -13.411 9.300 1.00 96.19 80 ALA A CA 1
ATOM 618 C C . ALA A 1 80 ? -9.116 -13.158 7.797 1.00 96.19 80 ALA A C 1
ATOM 620 O O . ALA A 1 80 ? -8.186 -13.711 7.205 1.00 96.19 80 ALA A O 1
ATOM 621 N N . GLN A 1 81 ? -9.909 -12.276 7.175 1.00 97.12 81 GLN A N 1
ATOM 622 C CA . GLN A 1 81 ? -9.699 -11.885 5.777 1.00 97.12 81 GLN A CA 1
ATOM 623 C C . GLN A 1 81 ? -8.361 -11.166 5.571 1.00 97.12 81 GLN A C 1
ATOM 625 O O . GLN A 1 81 ? -7.640 -11.505 4.634 1.00 97.12 81 GLN A O 1
ATOM 630 N N . LEU A 1 82 ? -8.002 -10.215 6.436 1.00 96.19 82 LEU A N 1
ATOM 631 C CA . LEU A 1 82 ? -6.711 -9.522 6.377 1.00 96.19 82 LEU A CA 1
ATOM 632 C C . LEU A 1 82 ? -5.547 -10.519 6.485 1.00 96.19 82 LEU A C 1
ATOM 634 O O . LEU A 1 82 ? -4.653 -10.492 5.643 1.00 96.19 82 LEU A O 1
ATOM 638 N N . LEU A 1 83 ? -5.600 -11.465 7.427 1.00 95.81 83 LEU A N 1
ATOM 639 C CA . LEU A 1 83 ? -4.587 -12.524 7.549 1.00 95.81 83 LEU A CA 1
ATOM 640 C C . LEU A 1 83 ? -4.443 -13.344 6.260 1.00 95.81 83 LEU A C 1
ATOM 642 O O . LEU A 1 83 ? -3.330 -13.570 5.789 1.00 95.81 83 LEU A O 1
ATOM 646 N N . SER A 1 84 ? -5.560 -13.728 5.635 1.00 96.88 84 SER A N 1
ATOM 647 C CA . SER A 1 84 ? -5.542 -14.491 4.376 1.00 96.88 84 SER A CA 1
ATOM 648 C C . SER A 1 84 ? -4.994 -13.708 3.170 1.00 96.88 84 SER A C 1
ATOM 650 O O . SER A 1 84 ? -4.629 -14.299 2.152 1.00 96.88 84 SER A O 1
ATOM 652 N N . LEU A 1 85 ? -4.931 -12.375 3.270 1.00 96.62 85 LEU A N 1
ATOM 653 C CA . LEU A 1 85 ? -4.517 -11.464 2.200 1.00 96.62 85 LEU A CA 1
ATOM 654 C C . LEU A 1 85 ? -3.122 -10.862 2.423 1.00 96.62 85 LEU A C 1
ATOM 656 O O . LEU A 1 85 ? -2.725 -9.966 1.672 1.00 96.62 85 LEU A O 1
ATOM 660 N N . LEU A 1 86 ? -2.358 -11.344 3.407 1.00 94.44 86 LEU A N 1
ATOM 661 C CA . LEU A 1 86 ? -0.979 -10.905 3.625 1.00 94.44 86 LEU A CA 1
ATOM 662 C C . LEU A 1 86 ? -0.131 -11.065 2.350 1.00 94.44 86 LEU A C 1
ATOM 664 O O . LEU A 1 86 ? -0.219 -12.053 1.614 1.00 94.44 86 LEU A O 1
ATOM 668 N N . GLY A 1 87 ? 0.656 -10.035 2.045 1.00 91.25 87 GLY A N 1
ATOM 669 C CA . GLY A 1 87 ? 1.465 -9.932 0.832 1.00 91.25 87 GLY A CA 1
ATOM 670 C C . GLY A 1 87 ? 0.662 -9.717 -0.458 1.00 91.25 87 GLY A C 1
ATOM 671 O O . GLY A 1 87 ? 1.254 -9.678 -1.542 1.00 91.25 87 GLY A O 1
ATOM 672 N N . LYS A 1 88 ? -0.672 -9.582 -0.407 1.00 94.31 88 LYS A N 1
ATOM 673 C CA . LYS A 1 88 ? -1.524 -9.317 -1.581 1.00 94.31 88 LYS A CA 1
ATOM 674 C C . LYS A 1 88 ? -1.835 -7.830 -1.716 1.00 94.31 88 LYS A C 1
ATOM 676 O O . LYS A 1 88 ? -1.830 -7.084 -0.742 1.00 94.31 88 LYS A O 1
ATOM 681 N N . GLN A 1 89 ? -2.143 -7.402 -2.940 1.00 95.00 89 GLN A N 1
ATOM 682 C CA . GLN A 1 89 ? -2.713 -6.076 -3.166 1.00 95.00 89 GLN A CA 1
ATOM 683 C C . GLN A 1 89 ? -4.181 -6.098 -2.733 1.00 95.00 89 GLN A C 1
ATOM 685 O O . GLN A 1 89 ? -4.941 -6.984 -3.135 1.00 95.00 89 GLN A O 1
ATOM 690 N N . VAL A 1 90 ? -4.581 -5.124 -1.927 1.00 95.75 90 VAL A N 1
ATOM 691 C CA . VAL A 1 90 ? -5.923 -5.041 -1.351 1.00 95.75 90 VAL A CA 1
ATOM 692 C C . VAL A 1 90 ? -6.531 -3.663 -1.566 1.00 95.75 90 VAL A C 1
ATOM 694 O O . VAL A 1 90 ? -5.830 -2.661 -1.709 1.00 95.75 90 VAL A O 1
ATOM 697 N N . LEU A 1 91 ? -7.858 -3.631 -1.597 1.00 95.69 91 LEU A N 1
ATOM 698 C CA . LEU A 1 91 ? -8.662 -2.431 -1.442 1.00 95.69 91 LEU A CA 1
ATOM 699 C C . LEU A 1 91 ? -9.342 -2.511 -0.078 1.00 95.69 91 LEU A C 1
ATOM 701 O O . LEU A 1 91 ? -10.108 -3.439 0.189 1.00 95.69 91 LEU A O 1
ATOM 705 N N . ILE A 1 92 ? -9.056 -1.540 0.776 1.00 95.19 92 ILE A N 1
ATOM 706 C CA . ILE A 1 92 ? -9.598 -1.435 2.127 1.00 95.19 92 ILE A CA 1
ATOM 707 C C . ILE A 1 92 ? -10.526 -0.232 2.175 1.00 95.19 92 ILE A C 1
ATOM 709 O O . ILE A 1 92 ? -10.151 0.860 1.761 1.00 95.19 92 ILE A O 1
ATOM 713 N N . SER A 1 93 ? -11.726 -0.424 2.706 1.00 95.38 93 SER A N 1
ATOM 714 C CA . SER A 1 93 ? -12.641 0.660 3.050 1.00 95.38 93 SER A CA 1
ATOM 715 C C . SER A 1 93 ? -12.828 0.690 4.560 1.00 95.38 93 SER A C 1
ATOM 717 O O . SER A 1 93 ? -13.028 -0.349 5.198 1.00 95.38 93 SER A O 1
ATOM 719 N N . GLY A 1 94 ? -12.774 1.881 5.138 1.00 95.50 94 GLY A N 1
ATOM 720 C CA . GLY A 1 94 ? -12.845 2.051 6.579 1.00 95.50 94 GLY A CA 1
ATOM 721 C C . GLY A 1 94 ? -13.103 3.487 6.993 1.00 95.50 94 GLY A C 1
ATOM 722 O O . GLY A 1 94 ? -13.474 4.332 6.176 1.00 95.50 94 GLY A O 1
ATOM 723 N N . ILE A 1 95 ? -12.903 3.734 8.280 1.00 94.38 95 ILE A N 1
ATOM 724 C CA . ILE A 1 95 ? -12.981 5.055 8.893 1.00 94.38 95 ILE A CA 1
ATOM 725 C C . ILE A 1 95 ? -11.572 5.428 9.340 1.00 94.38 95 ILE A C 1
ATOM 727 O O . ILE A 1 95 ? -10.962 4.699 10.121 1.00 94.38 95 ILE A O 1
ATOM 731 N N . GLN A 1 96 ? -11.050 6.540 8.838 1.00 91.81 96 GLN A N 1
ATOM 732 C CA . GLN A 1 96 ? -9.807 7.112 9.333 1.00 91.81 96 GLN A CA 1
ATOM 733 C C . GLN A 1 96 ? -10.060 7.741 10.701 1.00 91.81 96 GLN A C 1
ATOM 735 O O . GLN A 1 96 ? -11.004 8.514 10.882 1.00 91.81 96 GLN A O 1
ATOM 740 N N . LYS A 1 97 ? -9.199 7.389 11.648 1.00 89.56 97 LYS A N 1
ATOM 741 C CA . LYS A 1 97 ? -9.134 7.951 12.991 1.00 89.56 97 LYS A CA 1
ATOM 742 C C . LYS A 1 97 ? -7.768 8.573 13.198 1.00 89.56 97 LYS A C 1
ATOM 744 O O . LYS A 1 97 ? -6.782 8.114 12.619 1.00 89.56 97 LYS A O 1
ATOM 749 N N . GLU A 1 98 ? -7.727 9.608 14.020 1.00 88.25 98 GLU A N 1
ATOM 750 C CA . GLU A 1 98 ? -6.521 10.379 14.286 1.00 88.25 98 GLU A CA 1
ATOM 751 C C . GLU A 1 98 ? -6.321 10.507 15.790 1.00 88.25 98 GLU A C 1
ATOM 753 O O . GLU A 1 98 ? -7.277 10.701 16.537 1.00 88.25 98 GLU A O 1
ATOM 758 N N . LEU A 1 99 ? -5.073 10.368 16.214 1.00 87.19 99 LEU A N 1
ATOM 759 C CA . LEU A 1 99 ? -4.606 10.518 17.584 1.00 87.19 99 LEU A CA 1
ATOM 760 C C . LEU A 1 99 ? -3.438 11.497 17.578 1.00 87.19 99 LEU A C 1
ATOM 762 O O . LEU A 1 99 ? -2.725 11.613 16.576 1.00 87.19 99 LEU A O 1
ATOM 766 N N . THR A 1 100 ? -3.204 12.178 18.693 1.00 88.56 100 THR A N 1
ATOM 767 C CA . THR A 1 100 ? -1.992 12.998 18.808 1.00 88.56 100 THR A CA 1
ATOM 768 C C . THR A 1 100 ? -0.767 12.086 18.844 1.00 88.56 100 THR A C 1
ATOM 770 O O . THR A 1 100 ? -0.780 11.038 19.495 1.00 88.56 100 THR A O 1
ATOM 773 N N . LEU A 1 101 ? 0.309 12.443 18.137 1.00 87.31 101 LEU A N 1
ATOM 774 C CA . LEU A 1 101 ? 1.499 11.587 18.101 1.00 87.31 101 LEU A CA 1
ATOM 775 C C . LEU A 1 101 ? 2.107 11.405 19.502 1.00 87.31 101 LEU A C 1
ATOM 777 O O . LEU A 1 101 ? 2.589 10.320 19.821 1.00 87.31 101 LEU A O 1
ATOM 781 N N . ASP A 1 102 ? 2.028 12.425 20.355 1.00 87.44 102 ASP A N 1
ATOM 782 C CA . ASP A 1 102 ? 2.524 12.370 21.734 1.00 87.44 102 ASP A CA 1
ATOM 783 C C . ASP A 1 102 ? 1.736 11.390 22.607 1.00 87.44 102 ASP A C 1
ATOM 785 O O . ASP A 1 102 ? 2.310 10.684 23.434 1.00 87.44 102 ASP A O 1
ATOM 789 N N . GLU A 1 103 ? 0.421 11.294 22.424 1.00 86.19 103 GLU A N 1
ATOM 790 C CA . GLU A 1 103 ? -0.401 10.277 23.080 1.00 86.19 103 GLU A CA 1
ATOM 791 C C . GLU A 1 103 ? 0.004 8.866 22.656 1.00 86.19 103 GLU A C 1
ATOM 793 O O . GLU A 1 103 ? 0.228 8.007 23.511 1.00 86.19 103 GLU A O 1
ATOM 798 N N . VAL A 1 104 ? 0.179 8.638 21.352 1.00 88.56 104 VAL A N 1
ATOM 799 C CA . VAL A 1 104 ? 0.589 7.324 20.844 1.00 88.56 104 VAL A CA 1
ATOM 800 C C . VAL A 1 104 ? 2.008 6.980 21.308 1.00 88.56 104 VAL A C 1
ATOM 802 O O . VAL A 1 104 ? 2.251 5.854 21.729 1.00 88.56 104 VAL A O 1
ATOM 805 N N . ARG A 1 105 ? 2.946 7.933 21.316 1.00 89.00 105 ARG A N 1
ATOM 806 C CA . ARG A 1 105 ? 4.316 7.721 21.819 1.00 89.00 105 ARG A CA 1
ATOM 807 C C . ARG A 1 105 ? 4.356 7.392 23.305 1.00 89.00 105 ARG A C 1
ATOM 809 O O . ARG A 1 105 ? 5.080 6.479 23.689 1.00 89.00 105 ARG A O 1
ATOM 816 N N . ARG A 1 106 ? 3.573 8.093 24.132 1.00 87.62 106 ARG A N 1
ATOM 817 C CA . ARG A 1 106 ? 3.492 7.819 25.577 1.00 87.62 106 ARG A CA 1
ATOM 818 C C . ARG A 1 106 ? 3.012 6.400 25.864 1.00 87.62 106 ARG A C 1
ATOM 820 O O . ARG A 1 106 ? 3.564 5.752 26.744 1.00 87.62 106 ARG A O 1
ATOM 827 N N . GLY A 1 107 ? 2.030 5.913 25.105 1.00 85.69 107 GLY A N 1
ATOM 828 C CA . GLY A 1 107 ? 1.553 4.533 25.223 1.00 85.69 107 GLY A CA 1
ATOM 829 C C . GLY A 1 107 ? 2.515 3.483 24.657 1.00 85.69 107 GLY A C 1
ATOM 830 O O . GLY A 1 107 ? 2.385 2.312 24.992 1.00 85.69 107 GLY A O 1
ATOM 831 N N . ASN A 1 108 ? 3.472 3.882 23.809 1.00 89.44 108 ASN A N 1
ATOM 832 C CA . ASN A 1 108 ? 4.306 2.966 23.022 1.00 89.44 108 ASN A CA 1
ATOM 833 C C . ASN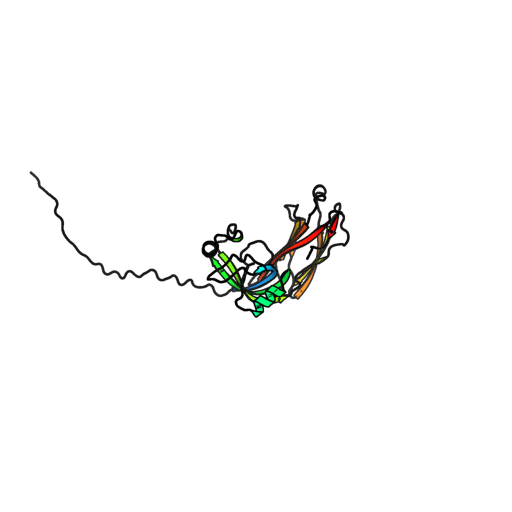 A 1 108 ? 5.778 3.435 22.928 1.00 89.44 108 ASN A C 1
ATOM 835 O O . ASN A 1 108 ? 6.301 3.611 21.821 1.00 89.44 108 ASN A O 1
ATOM 839 N N . PRO A 1 109 ? 6.487 3.628 24.059 1.00 84.75 109 PRO A N 1
ATOM 840 C CA . PRO A 1 109 ? 7.824 4.236 24.077 1.00 84.75 109 PRO A CA 1
ATOM 841 C C . PRO A 1 109 ? 8.902 3.411 23.348 1.00 84.75 109 PRO A C 1
ATOM 843 O O . PRO A 1 109 ? 9.922 3.956 22.929 1.00 84.75 109 PRO A O 1
ATOM 846 N N . GLY A 1 110 ? 8.682 2.103 23.179 1.00 82.75 110 GLY A N 1
ATOM 847 C CA . GLY A 1 110 ? 9.601 1.192 22.488 1.00 82.75 110 GLY A CA 1
ATOM 848 C C . GLY A 1 110 ? 9.441 1.130 20.965 1.00 82.75 110 GLY A C 1
ATOM 849 O O . GLY A 1 110 ? 10.233 0.458 20.311 1.00 82.75 110 GLY A O 1
ATOM 850 N N . SER A 1 111 ? 8.440 1.795 20.376 1.00 83.88 111 SER A N 1
ATOM 851 C CA . SER A 1 111 ? 8.216 1.713 18.928 1.00 83.88 111 SER A CA 1
ATOM 852 C C . SER A 1 111 ? 9.210 2.587 18.157 1.00 83.88 111 SER A C 1
ATOM 854 O O . SER A 1 111 ? 9.114 3.817 18.149 1.00 83.88 111 SER A O 1
ATOM 856 N N . GLU A 1 112 ? 10.136 1.948 17.437 1.00 79.69 112 GLU A N 1
ATOM 857 C CA . GLU A 1 112 ? 11.059 2.621 16.507 1.00 79.69 112 GLU A CA 1
ATOM 858 C C . GLU A 1 112 ? 10.311 3.394 15.411 1.00 79.69 112 GLU A C 1
ATOM 860 O O . GLU A 1 112 ? 10.740 4.471 14.997 1.00 79.69 112 GLU A O 1
ATOM 865 N N . CYS A 1 113 ? 9.150 2.884 14.987 1.00 78.94 113 CYS A N 1
ATOM 866 C CA . CYS A 1 113 ? 8.286 3.523 13.996 1.00 78.94 113 CYS A CA 1
ATOM 867 C C . CYS A 1 113 ? 7.910 4.955 14.397 1.00 78.94 113 CYS A C 1
ATOM 869 O O . CYS A 1 113 ? 7.942 5.872 13.577 1.00 78.94 113 CYS A O 1
ATOM 871 N N . LEU A 1 114 ? 7.570 5.153 15.673 1.00 83.62 114 LEU A N 1
ATOM 872 C CA . LEU A 1 114 ? 7.065 6.427 16.178 1.00 83.62 114 LEU A CA 1
ATOM 873 C C . LEU A 1 114 ? 8.175 7.443 16.458 1.00 83.62 114 LEU A C 1
ATOM 875 O O . LEU A 1 114 ? 7.896 8.644 16.479 1.00 83.62 114 LEU A O 1
ATOM 879 N N . LYS A 1 115 ? 9.423 7.004 16.671 1.00 81.94 115 LYS A N 1
ATOM 880 C CA . LYS A 1 115 ? 10.543 7.895 17.028 1.00 81.94 115 LYS A CA 1
ATOM 881 C C . LYS A 1 115 ? 10.831 8.934 15.949 1.00 81.94 115 LYS A C 1
ATOM 883 O O . LYS A 1 115 ? 11.044 10.098 16.266 1.00 81.94 115 LYS A O 1
ATOM 888 N N . TYR A 1 116 ? 10.767 8.531 14.683 1.00 76.94 116 TYR A N 1
ATOM 889 C CA . TYR A 1 116 ? 11.184 9.366 13.551 1.00 76.94 116 TYR A CA 1
ATOM 890 C C . TYR A 1 116 ? 10.038 10.118 12.864 1.00 76.94 116 TYR A C 1
ATOM 892 O O . TYR A 1 116 ? 10.263 10.849 11.901 1.00 76.94 116 TYR A O 1
ATOM 900 N N . LEU A 1 117 ? 8.805 9.958 13.348 1.00 80.00 117 LEU A N 1
ATOM 901 C CA . LEU A 1 117 ? 7.658 10.685 12.820 1.00 80.00 117 LEU A CA 1
ATOM 902 C C . LEU A 1 117 ? 7.694 12.158 13.250 1.00 80.00 117 LEU A C 1
ATOM 904 O O . LEU A 1 117 ? 7.689 12.475 14.435 1.00 80.00 117 LEU A O 1
ATOM 908 N N . SER A 1 118 ? 7.689 13.072 12.283 1.00 76.94 118 SER A N 1
ATOM 909 C CA . SER A 1 118 ? 7.612 14.521 12.525 1.00 76.94 118 SER A CA 1
ATOM 910 C C . SER A 1 118 ? 6.179 15.069 12.518 1.00 76.94 118 SER A C 1
ATOM 912 O O . SER A 1 118 ? 5.972 16.261 12.733 1.00 76.94 118 SER A O 1
ATOM 914 N N . ASN A 1 119 ? 5.180 14.218 12.265 1.00 71.81 119 ASN A N 1
ATOM 915 C CA . ASN A 1 119 ? 3.778 14.621 12.186 1.00 71.81 119 ASN A CA 1
ATOM 916 C C . ASN A 1 119 ? 3.177 14.845 13.575 1.00 71.81 119 ASN A C 1
ATOM 918 O O . ASN A 1 119 ? 3.396 14.057 14.483 1.00 71.81 119 ASN A O 1
ATOM 922 N N . ILE A 1 120 ? 2.334 15.866 13.720 1.00 80.38 120 ILE A N 1
ATOM 923 C CA . ILE A 1 120 ? 1.620 16.125 14.982 1.00 80.38 120 ILE A CA 1
ATOM 924 C C . ILE A 1 120 ? 0.513 15.076 15.211 1.00 80.38 120 ILE A C 1
ATOM 926 O O . ILE A 1 120 ? 0.194 14.734 16.348 1.00 80.38 120 ILE A O 1
ATOM 930 N N . MET A 1 121 ? -0.033 14.521 14.122 1.00 85.38 121 MET A N 1
ATOM 931 C CA . MET A 1 121 ? -1.120 13.542 14.149 1.00 85.38 121 MET A CA 1
ATOM 932 C C . MET A 1 121 ? -0.664 12.169 13.648 1.00 85.38 121 MET A C 1
ATOM 934 O O . MET A 1 121 ? -0.027 12.037 12.597 1.00 85.38 121 MET A O 1
ATOM 938 N N . PHE A 1 122 ? -1.051 11.137 14.390 1.00 85.88 122 PHE A N 1
ATOM 939 C CA . PHE A 1 122 ? -0.960 9.739 14.005 1.00 85.88 122 PHE A CA 1
ATOM 940 C C . PHE A 1 122 ? -2.332 9.248 13.544 1.00 85.88 122 PHE A C 1
ATOM 942 O O . PHE A 1 122 ? -3.296 9.280 14.306 1.00 85.88 122 PHE A O 1
ATOM 949 N N . SER A 1 123 ? -2.418 8.749 12.313 1.00 87.69 123 SER A N 1
ATOM 950 C CA . SER A 1 123 ? -3.682 8.283 11.739 1.00 87.69 123 SER A CA 1
ATOM 951 C C . SER A 1 123 ? -3.658 6.781 11.476 1.00 87.69 123 SER A C 1
ATOM 953 O O . SER A 1 123 ? -2.666 6.242 10.968 1.00 87.69 123 SER A O 1
ATOM 955 N N . TYR A 1 124 ? -4.775 6.121 11.771 1.00 90.25 124 TYR A N 1
ATOM 956 C CA . TYR A 1 124 ? -5.022 4.707 11.492 1.00 90.25 124 TYR A CA 1
ATOM 957 C C . TYR A 1 124 ? -6.412 4.513 10.881 1.00 90.25 124 TYR A C 1
ATOM 959 O O . TYR A 1 124 ? -7.270 5.395 10.944 1.00 90.25 124 TYR A O 1
ATOM 967 N N . ILE A 1 125 ? -6.637 3.358 10.260 1.00 92.62 125 ILE A N 1
ATOM 968 C CA . ILE A 1 125 ? -7.900 3.034 9.596 1.00 92.62 125 ILE A CA 1
ATOM 969 C C . ILE A 1 125 ? -8.601 1.934 10.377 1.00 92.62 125 ILE A C 1
ATOM 971 O O . ILE A 1 125 ? -8.108 0.811 10.462 1.00 92.62 125 ILE A O 1
ATOM 975 N N . GLU A 1 126 ? -9.793 2.236 10.883 1.00 94.38 126 GLU A N 1
ATOM 976 C CA . GLU A 1 126 ? -10.727 1.214 11.336 1.00 94.38 126 GLU A CA 1
ATOM 977 C C . GLU A 1 126 ? -11.379 0.552 10.113 1.00 94.38 126 GLU A C 1
ATOM 979 O O . GLU A 1 126 ? -12.263 1.113 9.456 1.00 94.38 126 GLU A O 1
ATOM 984 N N . VAL A 1 127 ? -10.915 -0.649 9.784 1.00 96.12 127 VAL A N 1
ATOM 985 C CA . VAL A 1 127 ? -11.301 -1.412 8.600 1.00 96.12 127 VAL A CA 1
ATOM 986 C C . VAL A 1 127 ? -12.724 -1.937 8.751 1.00 96.12 127 VAL A C 1
ATOM 988 O O . VAL A 1 127 ? -13.037 -2.711 9.658 1.00 96.12 127 VAL A O 1
ATOM 991 N N . LYS A 1 128 ? -13.576 -1.549 7.798 1.00 96.94 128 LYS A N 1
ATOM 992 C CA . LYS A 1 128 ? -14.962 -2.022 7.668 1.00 96.94 128 LYS A CA 1
ATOM 993 C C . LYS A 1 128 ? -15.131 -3.036 6.542 1.00 96.94 128 LYS A C 1
ATOM 995 O O . LYS A 1 128 ? -16.062 -3.835 6.570 1.00 96.94 128 LYS A O 1
ATOM 1000 N N . LYS A 1 129 ? -14.251 -3.009 5.540 1.00 96.62 129 LYS A N 1
ATOM 1001 C CA . LYS A 1 129 ? -14.266 -3.946 4.416 1.00 96.62 129 LYS A CA 1
ATOM 1002 C C . LYS A 1 129 ? -12.870 -4.086 3.827 1.00 96.62 129 LYS A C 1
ATOM 1004 O O . LYS A 1 129 ? -12.188 -3.084 3.629 1.00 96.62 129 LYS A O 1
ATOM 1009 N N . VAL A 1 130 ? -12.490 -5.305 3.468 1.00 96.50 130 VAL A N 1
ATOM 1010 C CA . VAL A 1 130 ? -11.287 -5.593 2.682 1.00 96.50 130 VAL A CA 1
ATOM 1011 C C . VAL A 1 130 ? -11.674 -6.420 1.462 1.00 96.50 130 VAL A C 1
ATOM 1013 O O . VAL A 1 130 ? -12.584 -7.245 1.517 1.00 96.50 130 VAL A O 1
ATOM 1016 N N . GLN A 1 131 ? -11.035 -6.152 0.328 1.00 96.25 131 GLN A N 1
ATOM 1017 C CA . GLN A 1 131 ? -11.226 -6.901 -0.909 1.00 96.25 131 GLN A CA 1
ATOM 1018 C C . GLN A 1 131 ? -9.866 -7.140 -1.570 1.00 96.25 131 GLN A C 1
ATOM 1020 O O . GLN A 1 131 ? -9.063 -6.203 -1.646 1.00 96.25 131 GLN A O 1
ATOM 1025 N N . PRO A 1 132 ? -9.588 -8.350 -2.085 1.00 96.12 132 PRO A N 1
ATOM 1026 C CA . PRO A 1 132 ? -8.429 -8.556 -2.940 1.00 96.12 132 PRO A CA 1
ATOM 1027 C C . PRO A 1 132 ? -8.556 -7.695 -4.201 1.00 96.12 132 PRO A C 1
ATOM 1029 O O . PRO A 1 132 ? -9.644 -7.524 -4.754 1.00 96.12 132 PRO A O 1
ATOM 1032 N N . THR A 1 133 ? -7.438 -7.159 -4.679 1.00 95.31 133 THR A N 1
ATOM 1033 C CA . THR A 1 133 ? -7.391 -6.412 -5.937 1.00 95.31 133 THR A CA 1
ATOM 1034 C C . THR A 1 133 ? -6.109 -6.713 -6.705 1.00 95.31 133 THR A C 1
ATOM 1036 O O . THR A 1 133 ? -5.189 -7.374 -6.231 1.00 95.31 133 THR A O 1
ATOM 1039 N N . THR A 1 134 ? -6.044 -6.241 -7.940 1.00 94.25 134 THR A N 1
ATOM 1040 C CA . THR A 1 134 ? -4.809 -6.182 -8.722 1.00 94.25 134 THR A CA 1
ATOM 1041 C C . THR A 1 134 ? -4.755 -4.790 -9.312 1.00 94.25 134 THR A C 1
ATOM 1043 O O . THR A 1 134 ? -5.262 -4.552 -10.406 1.00 94.25 134 THR A O 1
ATOM 1046 N N . PHE A 1 135 ? -4.223 -3.856 -8.526 1.00 95.19 135 PHE A N 1
ATOM 1047 C CA . PHE A 1 135 ? -4.086 -2.460 -8.917 1.00 95.19 135 PHE A CA 1
ATOM 1048 C C . PHE A 1 135 ? -3.002 -2.295 -9.974 1.00 95.19 135 PHE A C 1
ATOM 1050 O O . PHE A 1 135 ? -3.154 -1.504 -10.902 1.00 95.19 135 PHE A O 1
ATOM 1057 N N . TYR A 1 136 ? -1.918 -3.062 -9.866 1.00 95.12 136 TYR A N 1
ATOM 1058 C CA . TYR A 1 136 ? -0.860 -3.017 -10.858 1.00 95.12 136 TYR A CA 1
ATOM 1059 C C . TYR A 1 136 ? -0.151 -4.357 -11.050 1.00 95.12 136 TYR A C 1
ATOM 1061 O O . TYR A 1 136 ? -0.134 -5.219 -10.169 1.00 95.12 136 TYR A O 1
ATOM 1069 N N . ARG A 1 137 ? 0.480 -4.504 -12.216 1.00 93.69 137 ARG A N 1
ATOM 1070 C CA . ARG A 1 137 ? 1.430 -5.571 -12.536 1.00 93.69 137 ARG A CA 1
ATOM 1071 C C . ARG A 1 137 ? 2.601 -4.986 -13.315 1.00 93.69 137 ARG A C 1
ATOM 1073 O O . ARG A 1 137 ? 2.387 -4.264 -14.288 1.00 93.69 137 ARG A O 1
ATOM 1080 N N . VAL A 1 138 ? 3.822 -5.356 -12.943 1.00 90.31 138 VAL A N 1
ATOM 1081 C CA . VAL A 1 138 ? 5.015 -5.074 -13.753 1.00 90.31 138 VAL A CA 1
ATOM 1082 C C . VAL A 1 138 ? 5.322 -6.284 -14.622 1.00 90.31 138 VAL A C 1
ATOM 1084 O O . VAL A 1 138 ? 5.327 -7.419 -14.151 1.00 90.31 138 VAL A O 1
ATOM 1087 N N . VAL A 1 139 ? 5.548 -6.044 -15.907 1.00 89.19 139 VAL A N 1
ATOM 1088 C CA . VAL A 1 139 ? 6.051 -7.039 -16.849 1.00 89.19 139 VAL A CA 1
ATOM 1089 C C . VAL A 1 139 ? 7.487 -6.676 -17.178 1.00 89.19 139 VAL A C 1
ATOM 1091 O O . VAL A 1 139 ? 7.754 -5.617 -17.751 1.00 89.19 139 VAL A O 1
ATOM 1094 N N . ILE A 1 140 ? 8.389 -7.574 -16.812 1.00 80.06 140 ILE A N 1
ATOM 1095 C CA . ILE A 1 140 ? 9.829 -7.434 -16.985 1.00 80.06 140 ILE A CA 1
ATOM 1096 C C . ILE A 1 140 ? 10.272 -8.397 -18.099 1.00 80.06 140 ILE A C 1
ATOM 1098 O O . ILE A 1 140 ? 9.736 -9.508 -18.178 1.00 80.06 140 ILE A O 1
ATOM 1102 N N . PRO A 1 141 ? 11.224 -8.010 -18.965 1.00 75.62 141 PRO A N 1
ATOM 1103 C CA . PRO A 1 141 ? 11.836 -8.921 -19.926 1.00 75.62 141 PRO A CA 1
ATOM 1104 C C . PRO A 1 141 ? 12.512 -10.111 -19.234 1.00 75.62 141 PRO A C 1
ATOM 1106 O O . PRO A 1 141 ? 13.139 -9.961 -18.192 1.00 75.62 141 PRO A O 1
ATOM 1109 N N . GLN A 1 142 ? 12.451 -11.292 -19.849 1.00 70.06 142 GLN A N 1
ATOM 1110 C CA . GLN A 1 142 ? 13.096 -12.498 -19.306 1.00 70.06 142 GLN A CA 1
ATOM 1111 C C . GLN A 1 142 ? 14.630 -12.405 -19.270 1.00 70.06 142 GLN A C 1
ATOM 1113 O O . GLN A 1 142 ? 15.275 -13.100 -18.489 1.00 70.06 142 GLN A O 1
ATOM 1118 N N . LYS A 1 143 ? 15.218 -11.562 -20.127 1.00 67.25 143 LYS A N 1
ATOM 1119 C CA . LYS A 1 143 ? 16.655 -11.300 -20.197 1.00 67.25 143 LYS A CA 1
ATOM 1120 C C . LYS A 1 143 ? 16.870 -9.794 -20.244 1.00 67.25 143 LYS A C 1
ATOM 1122 O O . LYS A 1 143 ? 16.300 -9.116 -21.095 1.00 67.25 143 LYS A O 1
ATOM 1127 N N . VAL A 1 144 ? 17.679 -9.290 -19.323 1.00 65.31 144 VAL A N 1
ATOM 1128 C CA . VAL A 1 144 ? 18.060 -7.881 -19.232 1.00 65.31 144 VAL A CA 1
ATOM 1129 C C . VAL A 1 144 ? 19.574 -7.840 -19.107 1.00 65.31 144 VAL A C 1
ATOM 1131 O O . VAL A 1 144 ? 20.126 -8.471 -18.213 1.00 65.31 144 VAL A O 1
ATOM 1134 N N . THR A 1 145 ? 20.237 -7.123 -20.007 1.00 63.22 145 THR A N 1
ATOM 1135 C CA . THR A 1 145 ? 21.680 -6.872 -19.952 1.00 63.22 145 THR A CA 1
ATOM 1136 C C . THR A 1 145 ? 21.927 -5.523 -19.288 1.00 63.22 145 THR A C 1
ATOM 1138 O O . THR A 1 145 ? 21.351 -4.529 -19.718 1.00 63.22 145 THR A O 1
ATOM 1141 N N . TRP A 1 146 ? 22.792 -5.483 -18.272 1.00 60.69 146 TRP A N 1
ATOM 1142 C CA . TRP A 1 146 ? 23.102 -4.275 -17.489 1.00 60.69 146 TRP A CA 1
ATOM 1143 C C . TRP A 1 146 ? 23.671 -3.108 -18.299 1.00 60.69 146 TRP A C 1
ATOM 1145 O O . TRP A 1 146 ? 23.539 -1.959 -17.900 1.00 60.69 146 TRP A O 1
ATOM 1155 N N . ASN A 1 147 ? 24.274 -3.399 -19.447 1.00 63.12 147 ASN A N 1
ATOM 1156 C CA . ASN A 1 147 ? 24.971 -2.408 -20.261 1.00 63.12 147 ASN A CA 1
ATOM 1157 C C . ASN A 1 147 ? 24.011 -1.632 -21.181 1.00 63.12 147 ASN A C 1
ATOM 1159 O O . ASN A 1 147 ? 24.454 -0.968 -22.113 1.00 63.12 147 ASN A O 1
ATOM 1163 N N . GLY A 1 148 ? 22.699 -1.777 -20.985 1.00 67.38 148 GLY A N 1
ATOM 1164 C CA . GLY A 1 148 ? 21.691 -1.179 -21.843 1.00 67.38 148 GLY A CA 1
ATOM 1165 C C . GLY A 1 148 ? 20.407 -0.851 -21.090 1.00 67.38 148 GLY A C 1
ATOM 1166 O O . GLY A 1 148 ? 20.191 -1.311 -19.966 1.00 67.38 148 GLY A O 1
ATOM 1167 N N . PRO A 1 149 ? 19.531 -0.053 -21.712 1.00 75.62 149 PRO A N 1
ATOM 1168 C CA . PRO A 1 149 ? 18.316 0.397 -21.066 1.00 75.62 149 PRO A CA 1
ATOM 1169 C C . PRO A 1 149 ? 17.333 -0.761 -20.853 1.00 75.62 149 PRO A C 1
ATOM 1171 O O . PRO A 1 149 ? 17.104 -1.599 -21.732 1.00 75.62 149 PRO A O 1
ATOM 1174 N N . ILE A 1 150 ? 16.700 -0.788 -19.683 1.00 78.94 150 ILE A N 1
ATOM 1175 C CA . ILE A 1 150 ? 15.747 -1.829 -19.294 1.00 78.94 150 ILE A CA 1
ATOM 1176 C C . ILE A 1 150 ? 14.345 -1.396 -19.701 1.00 78.94 150 ILE A C 1
ATOM 1178 O O . ILE A 1 150 ? 13.791 -0.435 -19.173 1.00 78.94 150 ILE A O 1
ATOM 1182 N N . LYS A 1 151 ? 13.735 -2.142 -20.621 1.00 84.19 151 LYS A N 1
ATOM 1183 C CA . LYS A 1 151 ? 12.350 -1.917 -21.051 1.00 84.19 151 LYS A CA 1
ATOM 1184 C C . LYS A 1 151 ? 11.395 -2.707 -20.169 1.00 84.19 151 LYS A C 1
ATOM 1186 O O . LYS A 1 151 ? 11.311 -3.920 -20.310 1.00 84.19 151 LYS A O 1
ATOM 1191 N N . ILE A 1 152 ? 10.626 -2.046 -19.313 1.00 87.31 152 ILE A N 1
ATOM 1192 C CA . ILE A 1 152 ? 9.547 -2.681 -18.543 1.00 87.31 152 ILE A CA 1
ATOM 1193 C C . ILE A 1 152 ? 8.183 -2.170 -19.016 1.00 87.31 152 ILE A C 1
ATOM 1195 O O . ILE A 1 152 ? 8.058 -1.090 -19.596 1.00 87.31 152 ILE A O 1
ATOM 1199 N N . ARG A 1 153 ? 7.126 -2.945 -18.760 1.00 91.94 153 ARG A N 1
ATOM 1200 C CA . ARG A 1 153 ? 5.741 -2.488 -18.942 1.00 91.94 153 ARG A CA 1
ATOM 1201 C C . ARG A 1 153 ? 5.023 -2.488 -17.607 1.00 91.94 153 ARG A C 1
ATOM 1203 O O . ARG A 1 153 ? 4.903 -3.534 -16.972 1.00 91.94 153 ARG A O 1
ATOM 1210 N N . LEU A 1 154 ? 4.505 -1.333 -17.214 1.00 94.50 154 LEU A N 1
ATOM 1211 C CA . LEU A 1 154 ? 3.658 -1.191 -16.039 1.00 94.50 154 LEU A CA 1
ATOM 1212 C C . LEU A 1 154 ? 2.193 -1.195 -16.479 1.00 94.50 154 LEU A C 1
ATOM 1214 O O . LEU A 1 154 ? 1.748 -0.307 -17.203 1.00 94.50 154 LEU A O 1
ATOM 1218 N N . VAL A 1 155 ? 1.445 -2.208 -16.053 1.00 96.19 155 VAL A N 1
ATOM 1219 C CA . VAL A 1 155 ? -0.000 -2.312 -16.278 1.00 96.19 155 VAL A CA 1
ATOM 1220 C C . VAL A 1 155 ? -0.702 -1.853 -15.009 1.00 96.19 155 VAL A C 1
ATOM 1222 O O . VAL A 1 155 ? -0.528 -2.473 -13.964 1.00 96.19 155 VAL A O 1
ATOM 1225 N N . LEU A 1 156 ? -1.490 -0.785 -15.100 1.00 96.62 156 LEU A N 1
ATOM 1226 C CA . LEU A 1 156 ? -2.270 -0.208 -14.005 1.00 96.62 156 LEU A CA 1
ATOM 1227 C C . LEU A 1 156 ? -3.753 -0.450 -14.259 1.00 96.62 156 LEU A C 1
ATOM 1229 O O . LEU A 1 156 ? -4.234 -0.211 -15.365 1.00 96.62 156 LEU A O 1
ATOM 1233 N N . LYS A 1 157 ? -4.492 -0.875 -13.240 1.00 96.44 157 LYS A N 1
ATOM 1234 C CA . LYS A 1 157 ? -5.934 -1.111 -13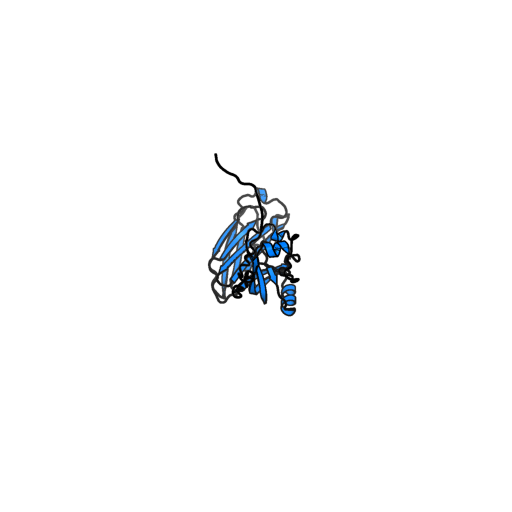.278 1.00 96.44 157 LYS A CA 1
ATOM 1235 C C . LYS A 1 157 ? -6.578 -0.356 -12.126 1.00 96.44 157 LYS A C 1
ATOM 1237 O O . LYS A 1 157 ? -6.350 -0.680 -10.966 1.00 96.44 157 LYS A O 1
ATOM 1242 N N . ASN A 1 158 ? -7.405 0.636 -12.442 1.00 94.88 158 ASN A N 1
ATOM 1243 C CA . ASN A 1 158 ? -8.140 1.386 -11.429 1.00 94.88 158 ASN A CA 1
ATOM 1244 C C . ASN A 1 158 ? -9.421 0.635 -11.029 1.00 94.88 158 ASN A C 1
ATOM 1246 O O . ASN A 1 158 ? -10.344 0.573 -11.843 1.00 94.88 158 ASN A O 1
ATOM 1250 N N . PRO A 1 159 ? -9.532 0.091 -9.803 1.00 93.75 159 PRO A N 1
ATOM 1251 C CA . PRO A 1 159 ? -10.751 -0.585 -9.362 1.00 93.75 159 PRO A CA 1
ATOM 1252 C C . PRO A 1 159 ? -11.858 0.398 -8.948 1.00 93.75 159 PRO A C 1
ATOM 1254 O O . PRO A 1 159 ? -12.998 -0.011 -8.734 1.00 93.75 159 PRO A O 1
ATOM 1257 N N . LEU A 1 160 ? -11.546 1.689 -8.803 1.00 92.69 160 LEU A N 1
ATOM 1258 C CA . LEU A 1 160 ? -12.469 2.677 -8.261 1.00 92.69 160 LEU A CA 1
ATOM 1259 C C . LEU A 1 160 ? -13.460 3.165 -9.331 1.00 92.69 160 LEU A C 1
ATOM 1261 O O . LEU A 1 160 ? -13.104 3.292 -10.507 1.00 92.69 160 LEU A O 1
ATOM 1265 N N . PRO A 1 161 ? -14.693 3.536 -8.931 1.00 91.38 161 PRO A N 1
ATOM 1266 C CA . PRO A 1 161 ? -15.678 4.153 -9.824 1.00 91.38 161 PRO A CA 1
ATOM 1267 C C . PRO A 1 161 ? -15.309 5.587 -10.240 1.00 91.38 161 PRO A C 1
ATOM 1269 O O . PRO A 1 161 ? -16.052 6.224 -10.976 1.00 91.38 161 PRO A O 1
ATOM 1272 N N . ARG A 1 162 ? -14.165 6.103 -9.781 1.00 90.56 162 ARG A N 1
ATOM 1273 C CA . ARG A 1 162 ? -13.679 7.459 -10.037 1.00 90.56 162 ARG A CA 1
ATOM 1274 C C . ARG A 1 162 ? -12.261 7.445 -10.582 1.00 90.56 162 ARG A C 1
ATOM 1276 O O . ARG A 1 162 ? -11.485 6.538 -10.285 1.00 90.56 162 ARG A O 1
ATOM 1283 N N . SER A 1 163 ? -11.920 8.473 -11.349 1.00 92.75 163 SER A N 1
ATOM 1284 C CA . SER A 1 163 ? -10.562 8.660 -11.855 1.00 92.75 163 SER A CA 1
ATOM 1285 C C . SER A 1 163 ? -9.616 9.061 -10.727 1.00 92.75 163 SER A C 1
ATOM 1287 O O . SER A 1 163 ? -9.956 9.901 -9.893 1.00 92.75 163 SER A O 1
ATOM 1289 N N . ILE A 1 164 ? -8.416 8.491 -10.731 1.00 93.06 164 ILE A N 1
ATOM 1290 C CA . ILE A 1 164 ? -7.318 8.903 -9.859 1.00 93.06 164 ILE A CA 1
ATOM 1291 C C . ILE A 1 164 ? -6.547 9.981 -10.610 1.00 93.06 164 ILE A C 1
ATOM 1293 O O . ILE A 1 164 ? -6.023 9.734 -11.698 1.00 93.06 164 ILE A O 1
ATOM 1297 N N . ARG A 1 165 ? -6.515 11.188 -10.053 1.00 92.62 165 ARG A N 1
ATOM 1298 C CA . ARG A 1 165 ? -5.744 12.302 -10.608 1.00 92.62 165 ARG A CA 1
ATOM 1299 C C . ARG A 1 165 ? -4.384 12.351 -9.923 1.00 92.62 165 ARG A C 1
ATOM 1301 O O . ARG A 1 165 ? -4.317 12.075 -8.730 1.00 92.62 165 ARG A O 1
ATOM 1308 N N . LYS A 1 166 ? -3.341 12.721 -10.665 1.00 91.06 166 LYS A N 1
ATOM 1309 C CA . LYS A 1 166 ? -1.984 12.918 -10.128 1.00 91.06 166 LYS A CA 1
ATOM 1310 C C . LYS A 1 166 ? -1.417 11.703 -9.373 1.00 91.06 166 LYS A C 1
ATOM 1312 O O . LYS A 1 166 ? -0.865 11.834 -8.285 1.00 91.06 166 LYS A O 1
ATOM 1317 N N . LEU A 1 167 ? -1.564 10.500 -9.934 1.00 93.50 167 LEU A N 1
ATOM 1318 C CA . LEU A 1 167 ? -0.867 9.324 -9.412 1.00 93.50 167 LEU A CA 1
ATOM 1319 C C . LEU A 1 167 ? 0.626 9.477 -9.705 1.00 93.50 167 LEU A C 1
ATOM 1321 O O . LEU A 1 167 ? 1.024 9.465 -10.873 1.00 93.50 167 LEU A O 1
ATOM 1325 N N . GLN A 1 168 ? 1.434 9.598 -8.658 1.00 93.06 168 GLN A N 1
ATOM 1326 C CA . GLN A 1 168 ? 2.885 9.645 -8.763 1.00 93.06 168 GLN A CA 1
ATOM 1327 C C . GLN A 1 168 ? 3.441 8.227 -8.758 1.00 93.06 168 GLN A C 1
ATOM 1329 O O . GLN A 1 168 ? 3.125 7.422 -7.883 1.00 93.06 168 GLN A O 1
ATOM 1334 N N . ILE A 1 169 ? 4.270 7.929 -9.750 1.00 91.56 169 ILE A N 1
ATOM 1335 C CA . ILE A 1 169 ? 4.932 6.644 -9.938 1.00 91.56 169 ILE A CA 1
ATOM 1336 C C . ILE A 1 169 ? 6.428 6.915 -9.944 1.00 91.56 169 ILE A C 1
ATOM 1338 O O . ILE A 1 169 ? 6.920 7.644 -10.806 1.00 91.56 169 ILE A O 1
ATOM 1342 N N . ASN A 1 170 ? 7.137 6.301 -9.008 1.00 89.19 170 ASN A N 1
ATOM 1343 C CA . ASN A 1 170 ? 8.586 6.346 -8.910 1.00 89.19 170 ASN A CA 1
ATOM 1344 C C . ASN A 1 170 ? 9.129 4.923 -9.015 1.00 89.19 170 ASN A C 1
ATOM 1346 O O . ASN A 1 170 ? 8.579 4.001 -8.415 1.00 89.19 170 ASN A O 1
ATOM 1350 N N . ILE A 1 171 ? 10.215 4.740 -9.754 1.00 86.19 171 ILE A N 1
ATOM 1351 C CA . ILE A 1 171 ? 11.004 3.510 -9.710 1.00 86.19 171 ILE A CA 1
ATOM 1352 C C . ILE A 1 171 ? 12.397 3.896 -9.251 1.00 86.19 171 ILE A C 1
ATOM 1354 O O . ILE A 1 171 ? 13.020 4.805 -9.805 1.00 86.19 171 ILE A O 1
ATOM 1358 N N . THR A 1 172 ? 12.856 3.221 -8.211 1.00 80.25 172 THR A N 1
ATOM 1359 C CA . THR A 1 172 ? 14.174 3.404 -7.616 1.00 80.25 172 THR A CA 1
ATOM 1360 C C . THR A 1 172 ? 14.933 2.089 -7.682 1.00 80.25 172 THR A C 1
ATOM 1362 O O . THR A 1 172 ? 14.356 1.008 -7.813 1.00 80.25 172 THR A O 1
ATOM 1365 N N . SER A 1 173 ? 16.250 2.182 -7.611 1.00 75.38 173 SER A N 1
ATOM 1366 C CA . SER A 1 173 ? 17.116 1.027 -7.413 1.00 75.38 173 SER A CA 1
ATOM 1367 C C . SER A 1 173 ? 17.789 1.186 -6.060 1.00 75.38 173 SER A C 1
ATOM 1369 O O . SER A 1 173 ? 18.174 2.297 -5.707 1.00 75.38 173 SER A O 1
ATOM 1371 N N . LYS A 1 174 ? 17.946 0.096 -5.304 1.00 64.69 174 LYS A N 1
ATOM 1372 C CA . LYS A 1 174 ? 18.538 0.118 -3.952 1.00 64.69 174 LYS A CA 1
ATOM 1373 C C . LYS A 1 174 ? 19.914 0.807 -3.890 1.00 64.69 174 LYS A C 1
ATOM 1375 O O . LYS A 1 174 ? 20.277 1.337 -2.848 1.00 64.69 174 LYS A O 1
ATOM 1380 N N . PHE A 1 175 ? 20.656 0.812 -4.999 1.00 57.28 175 PHE A N 1
ATOM 1381 C CA . PHE A 1 175 ? 21.992 1.410 -5.101 1.00 57.28 175 PHE A CA 1
ATOM 1382 C C . PHE A 1 175 ? 22.019 2.802 -5.748 1.00 57.28 175 PHE A C 1
ATOM 1384 O O . PHE A 1 175 ? 23.052 3.461 -5.707 1.00 57.28 175 PHE A O 1
ATOM 1391 N N . TYR A 1 176 ? 20.904 3.276 -6.312 1.00 55.53 176 TYR A N 1
ATOM 1392 C CA . TYR A 1 176 ? 20.814 4.624 -6.869 1.00 55.53 176 TYR A CA 1
ATOM 1393 C C . TYR A 1 176 ? 19.969 5.485 -5.935 1.00 55.53 176 TYR A C 1
ATOM 1395 O O . TYR A 1 176 ? 18.772 5.262 -5.769 1.00 55.53 176 TYR A O 1
ATOM 1403 N N . VAL A 1 177 ? 20.602 6.503 -5.351 1.00 47.72 177 VAL A N 1
ATOM 1404 C CA . VAL A 1 177 ? 19.936 7.498 -4.490 1.00 47.72 177 VAL A CA 1
ATOM 1405 C C . VAL A 1 177 ? 18.859 8.279 -5.267 1.00 47.72 177 VAL A C 1
ATOM 1407 O O . VAL A 1 177 ? 17.927 8.822 -4.678 1.00 47.72 177 VAL A O 1
ATOM 1410 N N . TYR A 1 178 ? 18.930 8.277 -6.602 1.00 54.41 178 TYR A N 1
ATOM 1411 C CA . TYR A 1 178 ? 17.982 8.944 -7.488 1.00 54.41 178 TYR A CA 1
ATOM 1412 C C . TYR A 1 178 ? 16.990 7.964 -8.125 1.00 54.41 178 TYR A C 1
ATOM 1414 O O . TYR A 1 178 ? 17.337 6.851 -8.526 1.00 54.41 178 TYR A O 1
ATOM 1422 N N . SER A 1 179 ? 15.736 8.403 -8.257 1.00 57.75 179 SER A N 1
ATOM 1423 C CA . SER A 1 179 ? 14.719 7.683 -9.021 1.00 57.75 179 SER A CA 1
ATOM 1424 C C . SER A 1 179 ? 15.167 7.526 -10.471 1.00 57.75 179 SER A C 1
ATOM 1426 O O . SER A 1 179 ? 15.309 8.521 -11.179 1.00 57.75 179 SER A O 1
ATOM 1428 N N . VAL A 1 180 ? 15.316 6.281 -10.923 1.00 74.75 180 VAL A N 1
ATOM 1429 C CA . VAL A 1 180 ? 15.606 5.943 -12.328 1.00 74.75 180 VAL A CA 1
ATOM 1430 C C . VAL A 1 180 ? 14.404 6.209 -13.241 1.00 74.75 180 VAL A C 1
ATOM 1432 O O . VAL A 1 180 ? 14.535 6.249 -14.458 1.00 74.75 180 VAL A O 1
ATOM 1435 N N . TYR A 1 181 ? 13.219 6.402 -12.655 1.00 83.19 181 TYR A N 1
ATOM 1436 C CA . TYR A 1 181 ? 12.024 6.858 -13.351 1.00 83.19 181 TYR A CA 1
ATOM 1437 C C . TYR A 1 181 ? 11.074 7.569 -12.387 1.00 83.19 181 TYR A C 1
ATOM 1439 O O . TYR A 1 181 ? 10.819 7.080 -11.285 1.00 83.19 181 TYR A O 1
ATOM 1447 N N . LYS A 1 182 ? 10.500 8.688 -12.834 1.00 89.44 182 LYS A N 1
ATOM 1448 C CA . LYS A 1 182 ? 9.438 9.421 -12.141 1.00 89.44 182 LYS A CA 1
ATOM 1449 C C . LYS A 1 182 ? 8.407 9.898 -13.154 1.00 89.44 182 LYS A C 1
ATOM 1451 O O . LYS A 1 182 ? 8.759 10.516 -14.156 1.00 89.44 182 LYS A O 1
ATOM 1456 N N . LYS A 1 183 ? 7.128 9.629 -12.898 1.00 92.38 183 LYS A N 1
ATOM 1457 C CA . LYS A 1 183 ? 6.024 10.112 -13.735 1.00 92.38 183 LYS A CA 1
ATOM 1458 C C . LYS A 1 183 ? 4.777 10.365 -12.907 1.00 92.38 183 LYS A C 1
ATOM 1460 O O . LYS A 1 183 ? 4.431 9.571 -12.040 1.00 92.38 183 LYS A O 1
ATOM 1465 N N . GLU A 1 184 ? 4.074 11.440 -13.233 1.00 95.00 184 GLU A N 1
ATOM 1466 C CA . GLU A 1 184 ? 2.721 11.698 -12.751 1.00 95.00 184 GLU A CA 1
ATOM 1467 C C . GLU A 1 184 ? 1.717 11.367 -13.863 1.00 95.00 184 GLU A C 1
ATOM 1469 O O . GLU A 1 184 ? 1.920 11.741 -15.021 1.00 95.00 184 GLU A O 1
ATOM 1474 N N . ILE A 1 185 ? 0.649 10.632 -13.540 1.00 94.62 185 ILE A N 1
ATOM 1475 C CA . ILE A 1 185 ? -0.398 10.271 -14.504 1.00 94.62 185 ILE A CA 1
ATOM 1476 C C . ILE A 1 185 ? -1.806 10.503 -13.952 1.00 94.62 185 ILE A C 1
ATOM 1478 O O . ILE A 1 185 ? -2.040 10.502 -12.744 1.00 94.62 185 ILE A O 1
ATOM 1482 N N . ASN A 1 186 ? -2.774 10.581 -14.864 1.00 94.31 186 ASN A N 1
ATOM 1483 C CA . ASN A 1 186 ? -4.189 10.429 -14.544 1.00 94.31 186 ASN A CA 1
ATOM 1484 C C . ASN A 1 186 ? -4.644 9.021 -14.938 1.00 94.31 186 ASN A C 1
ATOM 1486 O O . ASN A 1 186 ? -4.472 8.611 -16.087 1.00 94.31 186 ASN A O 1
ATOM 1490 N N . LEU A 1 187 ? -5.236 8.286 -13.998 1.00 94.12 187 LEU A N 1
ATOM 1491 C CA . LEU A 1 187 ? -5.738 6.935 -14.223 1.00 94.12 187 LEU A CA 1
ATOM 1492 C C . LEU A 1 187 ? -7.276 6.959 -14.273 1.00 94.12 187 LEU A C 1
ATOM 1494 O O . LEU A 1 187 ? -7.913 7.221 -13.246 1.00 94.12 187 LEU A O 1
ATOM 1498 N N . PRO A 1 188 ? -7.906 6.715 -15.437 1.00 94.62 188 PRO A N 1
ATOM 1499 C CA . PRO A 1 188 ? -9.358 6.813 -15.563 1.00 94.62 188 PRO A CA 1
ATOM 1500 C C . PRO A 1 188 ? -10.104 5.796 -14.687 1.00 94.62 188 PRO A C 1
ATOM 1502 O O . PRO A 1 188 ? -9.584 4.723 -14.379 1.00 94.62 188 PRO A O 1
ATOM 1505 N N . ALA A 1 189 ? -11.333 6.129 -14.287 1.00 94.56 189 ALA A N 1
ATOM 1506 C CA . ALA A 1 189 ? -12.223 5.234 -13.541 1.00 94.56 189 ALA A CA 1
ATOM 1507 C C . ALA A 1 189 ? -12.415 3.891 -14.258 1.00 94.56 189 ALA A C 1
ATOM 1509 O O . ALA A 1 189 ? -12.705 3.881 -15.454 1.00 94.56 189 ALA A O 1
ATOM 1510 N N . ARG A 1 190 ? -12.298 2.769 -13.535 1.00 94.06 190 ARG A N 1
ATOM 1511 C CA . ARG A 1 190 ? -12.560 1.406 -14.049 1.00 94.06 190 ARG A CA 1
ATOM 1512 C C . ARG A 1 190 ? -11.830 1.037 -15.350 1.00 94.06 190 ARG A C 1
ATOM 1514 O O . ARG A 1 190 ? -12.272 0.140 -16.065 1.00 94.06 190 ARG A O 1
ATOM 1521 N N . LYS A 1 191 ? -10.717 1.703 -15.669 1.00 95.25 191 LYS A N 1
ATOM 1522 C CA . LYS A 1 191 ? -9.917 1.419 -16.868 1.00 95.25 191 LYS A CA 1
ATOM 1523 C C . LYS A 1 191 ? -8.554 0.840 -16.521 1.00 95.25 191 LYS A C 1
ATOM 1525 O O . LYS A 1 191 ? -8.026 1.025 -15.421 1.00 95.25 191 LYS A O 1
ATOM 1530 N N . GLN A 1 192 ? -8.000 0.146 -17.509 1.00 96.44 192 GLN A N 1
ATOM 1531 C CA . GLN A 1 192 ? -6.616 -0.290 -17.524 1.00 96.44 192 GLN A CA 1
ATOM 1532 C C . GLN A 1 192 ? -5.785 0.681 -18.366 1.00 96.44 192 GLN A C 1
ATOM 1534 O O . GLN A 1 192 ? -6.174 1.020 -19.482 1.00 96.44 192 GLN A O 1
ATOM 1539 N N . THR A 1 193 ? -4.623 1.072 -17.853 1.00 95.81 193 THR A N 1
ATOM 1540 C CA . THR A 1 193 ? -3.622 1.869 -18.568 1.00 95.81 193 THR A CA 1
ATOM 1541 C C . THR A 1 193 ? -2.310 1.105 -18.575 1.00 95.81 193 THR A C 1
ATOM 1543 O O . THR A 1 193 ? -1.861 0.622 -17.538 1.00 95.81 193 THR A O 1
ATOM 1546 N N . THR A 1 194 ? -1.684 0.994 -19.744 1.00 96.06 194 THR A N 1
ATOM 1547 C CA . THR A 1 194 ? -0.357 0.383 -19.877 1.00 96.06 194 THR A CA 1
ATOM 1548 C C . THR A 1 194 ? 0.663 1.471 -20.157 1.00 96.06 194 THR A C 1
ATOM 1550 O O . THR A 1 194 ? 0.484 2.261 -21.080 1.00 96.06 194 THR A O 1
ATOM 1553 N N . LEU A 1 195 ? 1.728 1.506 -19.362 1.00 93.69 195 LEU A N 1
ATOM 1554 C CA . LEU A 1 195 ? 2.837 2.433 -19.522 1.00 93.69 195 LEU A CA 1
ATOM 1555 C C . LEU A 1 195 ? 4.088 1.662 -19.954 1.00 93.69 195 LEU A C 1
ATOM 1557 O O . LEU A 1 195 ? 4.560 0.807 -19.194 1.00 93.69 195 LEU A O 1
ATOM 1561 N N . PRO A 1 196 ? 4.641 1.940 -21.145 1.00 92.50 196 PRO A N 1
ATOM 1562 C CA . PRO A 1 196 ? 6.005 1.544 -21.450 1.00 92.50 196 PRO A CA 1
ATOM 1563 C C . PRO A 1 196 ? 6.959 2.412 -20.625 1.00 92.50 196 PRO A C 1
ATOM 1565 O O . PRO A 1 196 ? 6.800 3.632 -20.563 1.00 92.50 196 PRO A O 1
ATOM 1568 N N . ILE A 1 197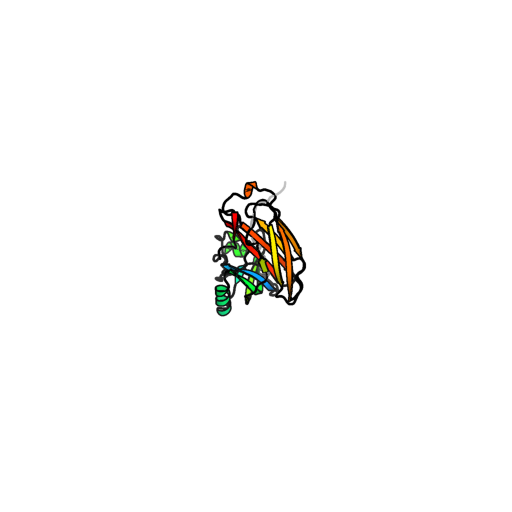 ? 7.929 1.782 -19.971 1.00 89.56 197 ILE A N 1
ATOM 1569 C CA . ILE A 1 197 ? 8.945 2.462 -19.168 1.00 89.56 197 ILE A CA 1
ATOM 1570 C C . ILE A 1 197 ? 10.311 1.982 -19.647 1.00 89.56 197 ILE A C 1
ATOM 1572 O O . ILE A 1 197 ? 10.562 0.778 -19.734 1.00 89.56 197 ILE A O 1
ATOM 1576 N N . LEU A 1 198 ? 11.178 2.938 -19.959 1.00 85.25 198 LEU A N 1
ATOM 1577 C CA . LEU A 1 198 ? 12.582 2.714 -20.264 1.00 85.25 198 LEU A CA 1
ATOM 1578 C C . LEU A 1 198 ? 13.387 3.184 -19.052 1.00 85.25 198 LEU A C 1
ATOM 1580 O O . LEU A 1 198 ? 13.265 4.341 -18.662 1.00 85.25 198 LEU A O 1
ATOM 1584 N N . LEU A 1 199 ? 14.141 2.282 -18.430 1.00 79.75 199 LEU A N 1
ATOM 1585 C CA . LEU A 1 199 ? 15.042 2.612 -17.329 1.00 79.75 199 LEU A CA 1
ATOM 1586 C C . LEU A 1 199 ? 16.464 2.687 -17.871 1.00 79.75 199 LEU A C 1
ATOM 1588 O O . LEU A 1 199 ? 16.984 1.690 -18.373 1.00 79.75 199 LEU A O 1
ATOM 1592 N N . GLU A 1 200 ? 17.086 3.850 -17.747 1.00 74.69 200 GLU A N 1
ATOM 1593 C CA . GLU A 1 200 ? 18.488 4.060 -18.095 1.00 74.69 200 GLU A CA 1
ATOM 1594 C C . GLU A 1 200 ? 19.313 3.994 -16.809 1.00 74.69 200 GLU A C 1
ATOM 1596 O O . GLU A 1 200 ? 19.139 4.796 -15.891 1.00 74.69 200 GLU A O 1
ATOM 1601 N N . LEU A 1 201 ? 20.156 2.968 -16.699 1.00 69.75 201 LEU A N 1
ATOM 1602 C CA . LEU A 1 201 ? 21.056 2.802 -15.564 1.00 69.75 201 LEU A CA 1
ATOM 1603 C C . LEU A 1 201 ? 22.374 3.480 -15.930 1.00 69.75 201 LEU A C 1
ATOM 1605 O O . LEU A 1 201 ? 23.228 2.887 -16.580 1.00 69.75 201 LEU A O 1
ATOM 1609 N N . ASN A 1 202 ? 22.500 4.752 -15.554 1.00 56.84 202 ASN A N 1
ATOM 1610 C CA . ASN A 1 202 ? 23.570 5.643 -16.017 1.00 56.84 202 ASN A CA 1
ATOM 1611 C C . ASN A 1 202 ? 24.972 5.318 -15.467 1.00 56.84 202 ASN A C 1
ATOM 1613 O O . ASN A 1 202 ? 25.908 6.056 -15.755 1.00 56.84 202 ASN A O 1
ATOM 1617 N N . ASP A 1 203 ? 25.145 4.233 -14.706 1.00 58.50 203 ASP A N 1
ATOM 1618 C CA . ASP A 1 203 ? 26.462 3.847 -14.195 1.00 58.50 203 ASP A CA 1
ATOM 1619 C C . ASP A 1 203 ? 26.640 2.315 -14.099 1.00 58.50 203 ASP A C 1
ATOM 1621 O O . ASP A 1 203 ? 26.090 1.688 -13.188 1.00 58.50 203 ASP A O 1
ATOM 1625 N N . PRO A 1 204 ? 27.410 1.689 -15.008 1.00 53.09 204 PRO A N 1
ATOM 1626 C CA . PRO A 1 204 ? 27.665 0.250 -15.009 1.00 53.09 204 PRO A CA 1
ATOM 1627 C C . PRO A 1 204 ? 28.616 -0.222 -13.894 1.00 53.09 204 PRO A C 1
ATOM 1629 O O . PRO A 1 204 ? 28.778 -1.431 -13.717 1.00 53.09 204 PRO A O 1
ATOM 1632 N N . SER A 1 205 ? 29.253 0.671 -13.128 1.00 53.94 205 SER A N 1
ATOM 1633 C CA . SER A 1 205 ? 30.160 0.279 -12.037 1.00 53.94 205 SER A CA 1
ATOM 1634 C C . SER A 1 205 ? 29.419 -0.321 -10.832 1.00 53.94 205 SER A C 1
ATOM 1636 O O . SER A 1 205 ? 29.937 -1.227 -10.177 1.00 53.94 205 SER A O 1
ATOM 1638 N N . TYR A 1 206 ? 28.159 0.071 -10.617 1.00 52.31 206 TYR A N 1
ATOM 1639 C CA . TYR A 1 206 ? 27.281 -0.455 -9.561 1.00 52.31 206 TYR A CA 1
ATOM 1640 C C . TYR A 1 206 ? 26.488 -1.706 -9.980 1.00 52.31 206 TYR A C 1
ATOM 1642 O O . TYR A 1 206 ? 25.831 -2.330 -9.153 1.00 52.31 206 TYR A O 1
ATOM 1650 N N . ALA A 1 207 ? 26.582 -2.112 -11.252 1.00 50.84 207 ALA A N 1
ATOM 1651 C CA . ALA A 1 207 ? 25.903 -3.277 -11.829 1.00 50.84 207 ALA A CA 1
ATOM 1652 C C . ALA A 1 207 ? 26.389 -4.638 -11.308 1.00 50.84 207 ALA A C 1
ATOM 1654 O O . ALA A 1 207 ? 25.809 -5.681 -11.618 1.00 50.84 207 ALA A O 1
ATOM 1655 N N . LYS A 1 208 ? 27.509 -4.637 -10.582 1.00 51.03 208 LYS A N 1
ATOM 1656 C CA . LYS A 1 208 ? 28.254 -5.843 -10.207 1.00 51.03 208 LYS A CA 1
ATOM 1657 C C . LYS A 1 208 ? 28.167 -6.182 -8.722 1.00 51.03 208 LYS A C 1
ATOM 1659 O O . LYS A 1 208 ? 28.798 -7.147 -8.298 1.00 51.03 208 LYS A O 1
ATOM 1664 N N . THR A 1 209 ? 27.408 -5.428 -7.931 1.00 54.91 209 THR A N 1
ATOM 1665 C CA . THR A 1 209 ? 27.146 -5.795 -6.538 1.00 54.91 209 THR A CA 1
ATOM 1666 C C . THR A 1 209 ? 25.975 -6.767 -6.465 1.00 54.91 209 THR A C 1
ATOM 1668 O O . THR A 1 209 ? 24.860 -6.483 -6.905 1.00 54.91 209 THR A O 1
ATOM 1671 N N . ASP A 1 210 ? 26.231 -7.945 -5.896 1.00 55.47 210 ASP A N 1
ATOM 1672 C CA . ASP A 1 210 ? 25.189 -8.921 -5.591 1.00 55.47 210 ASP A CA 1
ATOM 1673 C C . ASP A 1 210 ? 24.056 -8.256 -4.783 1.00 55.47 210 ASP A C 1
ATOM 1675 O O . ASP A 1 210 ? 24.294 -7.562 -3.794 1.00 55.47 210 ASP A O 1
ATOM 1679 N N . GLY A 1 211 ? 22.805 -8.472 -5.207 1.00 59.16 211 GLY A N 1
ATOM 1680 C CA . GLY A 1 211 ? 21.620 -8.005 -4.479 1.00 59.16 211 GLY A CA 1
ATOM 1681 C C . GLY A 1 211 ? 21.029 -6.660 -4.916 1.00 59.16 211 GLY A C 1
ATOM 1682 O O . GLY A 1 211 ? 20.264 -6.072 -4.149 1.00 59.16 211 GLY A O 1
ATOM 1683 N N . THR A 1 212 ? 21.326 -6.152 -6.119 1.00 70.00 212 THR A N 1
ATOM 1684 C CA . THR A 1 212 ? 20.592 -4.992 -6.663 1.00 70.00 212 THR A CA 1
ATOM 1685 C C . THR A 1 212 ? 19.129 -5.336 -6.918 1.00 70.00 212 THR A C 1
ATOM 1687 O O . THR A 1 212 ? 18.818 -6.269 -7.657 1.00 70.00 212 THR A O 1
ATOM 1690 N N . SER A 1 213 ? 18.223 -4.551 -6.343 1.00 76.38 213 SER A N 1
ATOM 1691 C CA . SER A 1 213 ? 16.779 -4.667 -6.524 1.00 76.38 213 SER A CA 1
ATOM 1692 C C . SER A 1 213 ? 16.184 -3.378 -7.088 1.00 76.38 213 SER A C 1
ATOM 1694 O O . SER A 1 213 ? 16.624 -2.269 -6.770 1.00 76.38 213 SER A O 1
ATOM 1696 N N . LEU A 1 214 ? 15.174 -3.538 -7.941 1.00 80.38 214 LEU A N 1
ATOM 1697 C CA . LEU A 1 214 ? 14.311 -2.467 -8.416 1.00 80.38 214 LEU A CA 1
ATOM 1698 C C . LEU A 1 214 ? 13.069 -2.417 -7.538 1.00 80.38 214 LEU A C 1
ATOM 1700 O O . LEU A 1 214 ? 12.395 -3.431 -7.337 1.00 80.38 214 LEU A O 1
ATOM 1704 N N . HIS A 1 215 ? 12.741 -1.218 -7.082 1.00 85.50 215 HIS A N 1
ATOM 1705 C CA . HIS A 1 215 ? 11.570 -0.947 -6.269 1.00 85.50 215 HIS A CA 1
ATOM 1706 C C . HIS A 1 215 ? 10.639 -0.000 -7.012 1.00 85.50 215 HIS A C 1
ATOM 1708 O O . HIS A 1 215 ? 11.082 0.971 -7.625 1.00 85.50 215 HIS A O 1
ATOM 1714 N N . ILE A 1 216 ? 9.339 -0.275 -6.952 1.00 86.81 216 ILE A N 1
ATOM 1715 C CA . ILE A 1 216 ? 8.307 0.658 -7.392 1.00 86.81 216 ILE A CA 1
ATOM 1716 C C . ILE A 1 216 ? 7.676 1.306 -6.169 1.00 86.81 216 ILE A C 1
ATOM 1718 O O . ILE A 1 216 ? 7.262 0.630 -5.232 1.00 86.81 216 ILE A O 1
ATOM 1722 N N . SER A 1 217 ? 7.555 2.623 -6.206 1.00 88.12 217 SER A N 1
ATOM 1723 C CA . SER A 1 217 ? 6.721 3.374 -5.286 1.00 88.12 217 SER A CA 1
ATOM 1724 C C . SER A 1 217 ? 5.606 4.053 -6.062 1.00 88.12 217 SER A C 1
ATOM 1726 O O . SER A 1 217 ? 5.840 4.675 -7.101 1.00 88.12 217 SER A O 1
ATOM 1728 N N . MET A 1 218 ? 4.380 3.928 -5.566 1.00 89.62 218 MET A N 1
ATOM 1729 C CA . MET A 1 218 ? 3.237 4.653 -6.108 1.00 89.62 218 MET A CA 1
ATOM 1730 C C . MET A 1 218 ? 2.492 5.337 -4.982 1.00 89.62 218 MET A C 1
ATOM 1732 O O . MET A 1 218 ? 2.078 4.684 -4.026 1.00 89.62 218 MET A O 1
ATOM 1736 N N . VAL A 1 219 ? 2.306 6.645 -5.128 1.00 88.38 219 VAL A N 1
ATOM 1737 C CA . VAL A 1 219 ? 1.577 7.469 -4.169 1.00 88.38 219 VAL A CA 1
ATOM 1738 C C . VAL A 1 219 ? 0.534 8.273 -4.924 1.00 88.38 219 VAL A C 1
ATOM 1740 O O . VAL A 1 219 ? 0.817 8.914 -5.936 1.00 88.38 219 VAL A O 1
ATOM 1743 N N . GLY A 1 220 ? -0.698 8.223 -4.445 1.00 86.00 220 GLY A N 1
ATOM 1744 C CA . GLY A 1 220 ? -1.788 9.027 -4.977 1.00 86.00 220 GLY A CA 1
ATOM 1745 C C . GLY A 1 220 ? -2.820 9.269 -3.896 1.00 86.00 220 GLY A C 1
ATOM 1746 O O . GLY A 1 220 ? -3.072 8.397 -3.068 1.00 86.00 220 GLY A O 1
ATOM 1747 N N . SER A 1 221 ? -3.428 10.445 -3.893 1.00 84.00 221 SER A N 1
ATOM 1748 C CA . SER A 1 221 ? -4.455 10.790 -2.918 1.00 84.00 221 SER A CA 1
ATOM 1749 C C . SER A 1 221 ? -5.546 11.639 -3.550 1.00 84.00 221 SER A C 1
ATOM 1751 O O . SER A 1 221 ? -5.383 12.265 -4.600 1.00 84.00 221 SER A O 1
ATOM 1753 N N . GLY A 1 222 ? -6.699 11.644 -2.902 1.00 83.56 222 GLY A N 1
ATOM 1754 C CA . GLY A 1 222 ? -7.754 12.608 -3.154 1.00 83.56 222 GLY A CA 1
ATOM 1755 C C . GLY A 1 222 ? -8.834 12.479 -2.094 1.00 83.56 222 GLY A C 1
ATOM 1756 O O . GLY A 1 222 ? -8.663 11.766 -1.108 1.00 83.56 222 GLY A O 1
ATOM 1757 N N . LYS A 1 223 ? -9.969 13.158 -2.287 1.00 84.31 223 LYS A N 1
ATOM 1758 C CA . LYS A 1 223 ? -11.043 13.181 -1.281 1.00 84.31 223 LYS A CA 1
ATOM 1759 C C . LYS A 1 223 ? -11.444 11.754 -0.889 1.00 84.31 223 LYS A C 1
ATOM 1761 O O . LYS A 1 223 ? -11.986 11.032 -1.724 1.00 84.31 223 LYS A O 1
ATOM 1766 N N . ASN A 1 224 ? -11.198 11.333 0.346 1.00 86.62 224 ASN A N 1
ATOM 1767 C CA . ASN A 1 224 ? -11.588 10.015 0.865 1.00 86.62 224 ASN A CA 1
ATOM 1768 C C . ASN A 1 224 ? -10.939 8.816 0.134 1.00 86.62 224 ASN A C 1
ATOM 1770 O O . ASN A 1 224 ? -11.530 7.733 0.083 1.00 86.62 224 ASN A O 1
ATOM 1774 N N . PHE A 1 225 ? -9.772 8.980 -0.504 1.00 88.44 225 PHE A N 1
ATOM 1775 C CA . PHE A 1 225 ? -8.959 7.829 -0.916 1.00 88.44 225 PHE A CA 1
ATOM 1776 C C . PHE A 1 225 ? -7.460 8.084 -0.913 1.00 88.44 225 PHE A C 1
ATOM 1778 O O . PHE A 1 225 ? -7.003 9.209 -1.115 1.00 88.44 225 PHE A O 1
ATOM 1785 N N . GLN A 1 226 ? -6.716 6.987 -0.803 1.00 89.44 226 GLN A N 1
ATOM 1786 C CA . GLN A 1 226 ? -5.266 6.975 -0.896 1.00 89.44 226 GLN A CA 1
ATOM 1787 C C . GLN A 1 226 ? -4.767 5.712 -1.602 1.00 89.44 226 GLN A C 1
ATOM 1789 O O . GLN A 1 226 ? -5.411 4.663 -1.598 1.00 89.44 226 GLN A O 1
ATOM 1794 N N . ILE A 1 227 ? -3.611 5.830 -2.235 1.00 89.19 227 ILE A N 1
ATOM 1795 C CA . ILE A 1 227 ? -2.863 4.750 -2.862 1.00 89.19 227 ILE A CA 1
ATOM 1796 C C . ILE A 1 227 ? -1.452 4.830 -2.301 1.00 89.19 227 ILE A C 1
ATOM 1798 O O . ILE A 1 227 ? -0.842 5.900 -2.348 1.00 89.19 227 ILE A O 1
ATOM 1802 N N . SER A 1 228 ? -0.959 3.714 -1.776 1.00 86.12 228 SER A N 1
ATOM 1803 C CA . SER A 1 228 ? 0.400 3.590 -1.260 1.00 86.12 228 SER A CA 1
ATOM 1804 C C . SER A 1 228 ? 0.951 2.219 -1.623 1.00 86.12 228 SER A C 1
ATOM 1806 O O . SER A 1 228 ? 0.442 1.193 -1.172 1.00 86.12 228 SER A O 1
ATOM 1808 N N . PHE A 1 229 ? 1.985 2.217 -2.455 1.00 87.94 229 PHE A N 1
ATOM 1809 C CA . PHE A 1 229 ? 2.787 1.041 -2.766 1.00 87.94 229 PHE A CA 1
ATOM 1810 C C . PHE A 1 229 ? 4.262 1.366 -2.580 1.00 87.94 229 PHE A C 1
ATOM 1812 O O . PHE A 1 229 ? 4.704 2.481 -2.890 1.00 87.94 229 PHE A O 1
ATOM 1819 N N . HIS A 1 230 ? 5.011 0.373 -2.117 1.00 87.00 230 HIS A N 1
ATOM 1820 C CA . HIS A 1 230 ? 6.460 0.408 -2.027 1.00 87.00 230 HIS A CA 1
ATOM 1821 C C . HIS A 1 230 ? 6.976 -1.027 -2.113 1.00 87.00 230 HIS A C 1
ATOM 1823 O O . HIS A 1 230 ? 7.256 -1.656 -1.101 1.00 87.00 230 HIS A O 1
ATOM 1829 N N . ASP A 1 231 ? 7.065 -1.548 -3.330 1.00 85.38 231 ASP A N 1
ATOM 1830 C CA . ASP A 1 231 ? 7.236 -2.978 -3.552 1.00 85.38 231 ASP A CA 1
ATOM 1831 C C . ASP A 1 231 ? 8.555 -3.225 -4.288 1.00 85.38 231 ASP A C 1
ATOM 1833 O O . ASP A 1 231 ? 8.911 -2.492 -5.217 1.00 85.38 231 ASP A O 1
ATOM 1837 N N . GLU A 1 232 ? 9.260 -4.300 -3.938 1.00 84.88 232 GLU A N 1
ATOM 1838 C CA . GLU A 1 232 ? 10.292 -4.850 -4.819 1.00 84.88 232 GLU A CA 1
ATOM 1839 C C . GLU A 1 232 ? 9.621 -5.457 -6.058 1.00 84.88 232 GLU A C 1
ATOM 1841 O O . GLU A 1 232 ? 8.737 -6.308 -5.957 1.00 84.88 232 GLU A O 1
ATOM 1846 N N . ILE A 1 233 ? 10.036 -5.023 -7.247 1.00 82.00 233 ILE A N 1
ATOM 1847 C CA . ILE A 1 233 ? 9.500 -5.522 -8.523 1.00 82.00 233 ILE A CA 1
ATOM 1848 C C . ILE A 1 233 ? 10.467 -6.456 -9.232 1.00 82.00 233 ILE A C 1
ATOM 1850 O O . ILE A 1 233 ? 10.039 -7.230 -10.089 1.00 82.00 233 ILE A O 1
ATOM 1854 N N . ALA A 1 234 ? 11.750 -6.393 -8.883 1.00 77.75 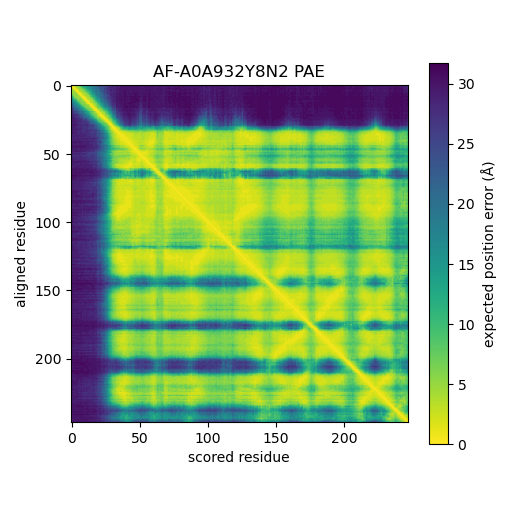234 ALA A N 1
ATOM 1855 C CA . ALA A 1 234 ? 12.759 -7.290 -9.407 1.00 77.75 234 ALA A CA 1
ATOM 1856 C C . ALA A 1 234 ? 14.027 -7.270 -8.558 1.00 77.75 234 ALA A C 1
ATOM 1858 O O . ALA A 1 234 ? 14.389 -6.225 -8.022 1.00 77.75 234 ALA A O 1
ATOM 1859 N N . SER A 1 235 ? 14.758 -8.377 -8.554 1.00 74.25 235 SER A N 1
ATOM 1860 C CA . SER A 1 235 ? 16.109 -8.464 -7.999 1.00 74.25 235 SER A CA 1
ATOM 1861 C C . SER A 1 235 ? 17.056 -9.138 -8.980 1.00 74.25 235 SER A C 1
ATOM 1863 O O . SER A 1 235 ? 16.699 -10.070 -9.704 1.00 74.25 235 SER A O 1
ATOM 1865 N N . TYR A 1 236 ? 18.288 -8.652 -9.029 1.00 68.25 236 TYR A N 1
ATOM 1866 C CA . TYR A 1 236 ? 19.339 -9.242 -9.835 1.00 68.25 236 TYR A CA 1
ATOM 1867 C C . TYR A 1 236 ? 19.895 -10.492 -9.168 1.00 68.25 236 TYR A C 1
ATOM 1869 O O . TYR A 1 236 ? 20.192 -10.521 -7.974 1.00 68.25 236 TYR A O 1
ATOM 1877 N N . SER A 1 237 ? 20.059 -11.537 -9.975 1.00 62.97 237 SER A N 1
ATOM 1878 C CA . SER A 1 237 ? 20.880 -12.675 -9.590 1.00 62.97 237 SER A CA 1
ATOM 1879 C C . SER A 1 237 ? 22.361 -12.352 -9.791 1.00 62.97 237 SER A C 1
ATOM 1881 O O . SER A 1 237 ? 22.716 -11.545 -10.653 1.00 62.97 237 SER A O 1
ATOM 1883 N N . ARG A 1 238 ? 23.216 -13.083 -9.073 1.00 53.97 238 ARG A N 1
ATOM 1884 C CA . ARG A 1 238 ? 24.681 -13.082 -9.217 1.00 53.97 238 ARG A CA 1
ATOM 1885 C C . ARG A 1 238 ? 25.186 -13.308 -10.651 1.00 53.97 238 ARG A C 1
ATOM 1887 O O . ARG A 1 238 ? 26.327 -13.002 -10.966 1.00 53.97 238 ARG A O 1
ATOM 1894 N N . PHE A 1 239 ? 24.330 -13.817 -11.538 1.00 56.50 239 PHE A N 1
ATOM 1895 C CA . PHE A 1 239 ? 24.638 -14.085 -12.946 1.00 56.50 239 PHE A CA 1
ATOM 1896 C C . PHE A 1 239 ? 24.128 -12.992 -13.901 1.00 56.50 239 PHE A C 1
ATOM 1898 O O . PHE A 1 239 ? 24.005 -13.226 -15.100 1.00 56.50 239 PHE A O 1
ATOM 1905 N N . GLY A 1 240 ? 23.773 -11.810 -13.385 1.00 55.56 240 GLY A N 1
ATOM 1906 C CA . GLY A 1 240 ? 23.369 -10.663 -14.204 1.00 55.56 240 GLY A CA 1
ATOM 1907 C C . GLY A 1 240 ? 21.960 -10.759 -14.795 1.00 55.56 240 GLY A C 1
ATOM 1908 O O . GLY A 1 240 ? 21.605 -9.965 -15.659 1.00 55.56 240 GLY A O 1
ATOM 1909 N N . THR A 1 241 ? 21.131 -11.703 -14.337 1.00 60.66 241 THR A N 1
ATOM 1910 C CA . THR A 1 241 ? 19.735 -11.837 -14.787 1.00 60.66 241 THR A CA 1
ATOM 1911 C C . THR A 1 241 ? 18.779 -11.183 -13.797 1.00 60.66 241 THR A C 1
ATOM 1913 O O . THR A 1 241 ? 18.798 -11.539 -12.613 1.00 60.66 241 THR A O 1
ATOM 1916 N N . LEU A 1 242 ? 17.882 -10.321 -14.276 1.00 62.47 242 LEU A N 1
ATOM 1917 C CA . LEU A 1 242 ? 16.772 -9.825 -13.467 1.00 62.47 242 LEU A CA 1
ATOM 1918 C C . LEU A 1 242 ? 15.776 -10.964 -13.205 1.00 62.47 242 LEU A C 1
ATOM 1920 O O . LEU A 1 242 ? 15.280 -11.590 -14.143 1.00 62.47 242 LEU A O 1
ATOM 1924 N N . LYS A 1 243 ? 15.489 -11.246 -11.938 1.00 63.47 243 LYS A N 1
ATOM 1925 C CA . LYS A 1 243 ? 14.464 -12.203 -11.521 1.00 63.47 243 LYS A CA 1
ATOM 1926 C C . LYS A 1 243 ? 13.291 -11.450 -10.890 1.00 63.47 243 LYS A C 1
ATOM 1928 O O . LYS A 1 243 ? 13.500 -10.403 -10.275 1.00 63.47 243 LYS A O 1
ATOM 1933 N N . PRO A 1 244 ? 12.052 -11.952 -11.036 1.00 59.97 244 PRO A N 1
ATOM 1934 C CA . PRO A 1 244 ? 10.949 -11.467 -10.217 1.00 59.97 244 PRO A CA 1
ATOM 1935 C C . PRO A 1 244 ? 11.283 -11.662 -8.725 1.00 59.97 244 PRO A C 1
ATOM 1937 O O . PRO A 1 244 ? 12.050 -12.576 -8.400 1.00 59.97 244 PRO A O 1
ATOM 1940 N N . PRO A 1 245 ? 10.718 -10.835 -7.828 1.00 60.12 245 PRO A N 1
ATOM 1941 C CA . PRO A 1 245 ? 10.977 -10.919 -6.394 1.00 60.12 245 PRO A CA 1
ATOM 1942 C C . PRO A 1 245 ? 10.663 -12.324 -5.873 1.00 60.12 245 PRO A C 1
ATOM 1944 O O . PRO A 1 245 ? 9.706 -12.971 -6.324 1.00 60.12 245 PRO A O 1
ATOM 1947 N N . LYS A 1 246 ? 11.470 -12.802 -4.919 1.00 58.78 246 LYS A N 1
ATOM 1948 C CA . LYS A 1 246 ? 11.145 -14.022 -4.172 1.00 58.78 246 LYS A CA 1
ATOM 1949 C C . LYS A 1 246 ? 9.890 -13.732 -3.338 1.00 58.78 246 LYS A C 1
ATOM 1951 O O . LYS A 1 246 ? 9.859 -12.737 -2.622 1.00 58.78 246 LYS A O 1
ATOM 1956 N N . LYS A 1 247 ? 8.850 -14.546 -3.530 1.00 50.34 247 LYS A N 1
ATOM 1957 C CA . LYS A 1 247 ? 7.588 -14.456 -2.782 1.00 50.34 247 LYS A CA 1
ATOM 1958 C C . LYS A 1 247 ? 7.755 -14.942 -1.354 1.00 50.34 247 LYS A C 1
ATOM 1960 O O . LYS A 1 247 ? 8.554 -15.887 -1.175 1.00 50.34 247 LYS A O 1
#